Protein AF-G5HBJ5-F1 (afdb_monomer_lite)

Secondary structure (DSSP, 8-state):
---SS--GGGGGGGTGGG---TT--HHHHHHHHHHHHHHHHHHHHHHHHHHHHHHHHHHHHHHHHHHHTT--TT-GGG-HHHHHHHTT-EEEEETTEEEEEE-S-TTSTTEEEEEEEE-TTS-SSTT-EEEEE--SSS-EEEEETTEEEEEE-SEEEEEEEETTEEEEEEEEEEEEEEETTSS---SS--BEEEEEEEEE-SSTT--SHHHHHT--EEEEE----SEEETTEEEEEEEEEEE-EEEEETTTTEE--SEEEEEEETT-TTS-SEEEEEEE--SSS---EEEEEEE---------------

Radius of gyration: 20.63 Å; chains: 1; bounding box: 46×40×79 Å

Sequence (309 aa):
MKKIFLLLACVATLSACNTNTGGEDPLITRYKQIGALFYLGTLNQLAYNLDPFDMAFRLNTLITETQNEGGSLDDLNSSALKTRLFGATTITKEGPVYTLNLATVAPDDIRSGTIRINTADGTLKDGHTWTLSLPKDEPYMVSIEGYLASVGAADYSITAEAENKWKVYLNGLVCKTKSESGTSGNTEGSNWSGNMTIVQVDNPGDQTLNGISTSSYTVEISNTTKVTTAYFLDAITVRTLTPLTYYSPKCKQMITNGSMSIHLAESEDLLDFAYAKWTPGTEDCKPTIALDYHGVDIPVSSGGDSSND

Foldseek 3Di:
DQDQQFCLQVVLVPLVVPPPVPPDDPVVSVQSVVLSLLVNLVSVQVSLLCPVVLVLLLVLQLVVVCVVVVHDPQCSPPDPSCCVSQNPFDWHDDPQKIKTAHDCDPPVVFWGWIKIKRFVPDHLADFTKIWIAADPVGFIWGDHPQKIKGWGFPTWMWTNPHLFKIKIFTAQIWIWIAGNVRPDWQPVTKGWGFIKMKGWDPQGNPSHPVSVLQTWMWIWTDWTAFIGGRRGGFTKTKGWPFTFRQAHSVLRHGTQFGKMKMARNPPPPSQFIWIWTWHADPPNRDTDIDIDGGDDDDDDPPPDDDDDD

Structure (mmCIF, N/CA/C/O backbone):
data_AF-G5HBJ5-F1
#
_entry.id   AF-G5HBJ5-F1
#
loop_
_atom_site.group_PDB
_atom_site.id
_atom_site.type_symbol
_atom_site.label_atom_id
_atom_site.label_alt_id
_atom_site.label_comp_id
_atom_site.label_asym_id
_atom_site.label_entity_id
_atom_site.label_seq_id
_atom_site.pdbx_PDB_ins_code
_atom_site.Cartn_x
_atom_site.Cartn_y
_atom_site.Cartn_z
_atom_site.occupancy
_atom_site.B_iso_or_equiv
_atom_site.auth_seq_id
_atom_site.auth_comp_id
_atom_site.auth_asym_id
_atom_site.auth_atom_id
_atom_site.pdbx_PDB_model_num
ATOM 1 N N . MET A 1 1 ? -8.837 14.363 2.349 1.00 37.38 1 MET A N 1
ATOM 2 C CA . MET A 1 1 ? -7.435 13.902 2.419 1.00 37.38 1 MET A CA 1
ATOM 3 C C . MET A 1 1 ? -7.214 13.055 1.186 1.00 37.38 1 MET A C 1
ATOM 5 O O . MET A 1 1 ? -7.732 11.951 1.123 1.00 37.38 1 MET A O 1
ATOM 9 N N . LYS A 1 2 ? -6.632 13.636 0.132 1.00 33.78 2 LYS A N 1
ATOM 10 C CA . LYS A 1 2 ? -6.486 12.943 -1.150 1.00 33.78 2 LYS A CA 1
ATOM 11 C C . LYS A 1 2 ? -5.362 11.916 -0.996 1.00 33.78 2 LYS A C 1
ATOM 13 O O . LYS A 1 2 ? -4.208 12.309 -0.971 1.00 33.78 2 LYS A O 1
ATOM 18 N N . LYS A 1 3 ? -5.758 10.648 -0.829 1.00 44.47 3 LYS A N 1
ATOM 19 C CA . LYS A 1 3 ? -5.009 9.422 -1.144 1.00 44.47 3 LYS A CA 1
ATOM 20 C C . LYS A 1 3 ? -3.553 9.431 -0.654 1.00 44.47 3 LYS A C 1
ATOM 22 O O . LYS A 1 3 ? -2.675 9.858 -1.392 1.00 44.47 3 LYS A O 1
ATOM 27 N N . ILE A 1 4 ? -3.300 8.922 0.556 1.00 45.84 4 ILE A N 1
ATOM 28 C CA . ILE A 1 4 ? -1.935 8.836 1.117 1.00 45.84 4 ILE A CA 1
ATOM 29 C C . ILE A 1 4 ? -1.009 8.017 0.195 1.00 45.84 4 ILE A C 1
ATOM 31 O O . ILE A 1 4 ? 0.179 8.325 0.134 1.00 45.84 4 ILE A O 1
ATOM 35 N N . PHE A 1 5 ? -1.550 7.080 -0.610 1.00 46.94 5 PHE A N 1
ATOM 36 C CA . PHE A 1 5 ? -0.724 6.161 -1.404 1.00 46.94 5 PHE A CA 1
ATOM 37 C C . PHE A 1 5 ? -0.934 6.101 -2.942 1.00 46.94 5 PHE A C 1
ATOM 39 O O . PHE A 1 5 ? -0.237 5.346 -3.607 1.00 46.94 5 PHE A O 1
ATOM 46 N N . LEU A 1 6 ? -1.827 6.882 -3.567 1.00 37.53 6 LEU A N 1
ATOM 47 C CA . LEU A 1 6 ? -2.317 6.596 -4.940 1.00 37.53 6 LEU A CA 1
ATOM 48 C C . LEU A 1 6 ? -1.900 7.535 -6.106 1.00 37.53 6 LEU A C 1
ATOM 50 O O . LEU A 1 6 ? -2.581 7.580 -7.125 1.00 37.53 6 LEU A O 1
ATOM 54 N N . LEU A 1 7 ? -0.829 8.320 -5.986 1.00 39.41 7 LEU A N 1
ATOM 55 C CA . LEU A 1 7 ? -0.353 9.294 -6.995 1.00 39.41 7 LEU A CA 1
ATOM 56 C C . LEU A 1 7 ? 0.959 8.866 -7.680 1.00 39.41 7 LEU A C 1
ATOM 58 O O . LEU A 1 7 ? 1.563 9.673 -8.384 1.00 39.41 7 LEU A O 1
ATOM 62 N N . LEU A 1 8 ? 1.394 7.607 -7.522 1.00 40.22 8 LEU A N 1
ATOM 63 C CA . LEU A 1 8 ? 2.581 7.075 -8.214 1.00 40.22 8 LEU A CA 1
ATOM 64 C C . LEU A 1 8 ? 2.499 7.185 -9.744 1.00 40.22 8 LEU A C 1
ATOM 66 O O . LEU A 1 8 ? 3.529 7.292 -10.406 1.00 40.22 8 LEU A O 1
ATOM 70 N N . ALA A 1 9 ? 1.286 7.207 -10.292 1.00 36.75 9 ALA A N 1
ATOM 71 C CA . ALA A 1 9 ? 1.057 7.224 -11.728 1.00 36.75 9 ALA A CA 1
ATOM 72 C C . ALA A 1 9 ? 1.313 8.613 -12.371 1.00 36.75 9 ALA A C 1
ATOM 74 O O . ALA A 1 9 ? 1.814 8.689 -13.490 1.00 36.75 9 ALA A O 1
ATOM 75 N N . CYS A 1 10 ? 1.185 9.724 -11.625 1.00 35.28 10 CYS A N 1
ATOM 76 C CA . CYS A 1 10 ? 1.384 11.078 -12.177 1.00 35.28 10 CYS A CA 1
ATOM 77 C C . CYS A 1 10 ? 2.841 11.394 -12.555 1.00 35.28 10 CYS A C 1
ATOM 79 O O . CYS A 1 10 ? 3.122 12.342 -13.292 1.00 35.28 10 CYS A O 1
ATOM 81 N N . VAL A 1 11 ? 3.796 10.610 -12.058 1.00 39.19 11 VAL A N 1
ATOM 82 C CA . VAL A 1 11 ? 5.212 10.777 -12.394 1.00 39.19 11 VAL A CA 1
ATOM 83 C C . VAL A 1 11 ? 5.532 10.152 -13.763 1.00 39.19 11 VAL A C 1
ATOM 85 O O . VAL A 1 11 ? 6.506 10.540 -14.410 1.00 39.19 11 VAL A O 1
ATOM 88 N N . ALA A 1 12 ? 4.665 9.259 -14.258 1.00 36.75 12 ALA A N 1
ATOM 89 C CA . ALA A 1 12 ? 4.806 8.604 -15.554 1.00 36.75 12 ALA A CA 1
ATOM 90 C C . ALA A 1 12 ? 4.687 9.568 -16.742 1.00 36.75 12 ALA A C 1
ATOM 92 O O . ALA A 1 12 ? 5.341 9.391 -17.768 1.00 36.75 12 ALA A O 1
ATOM 93 N N . THR A 1 13 ? 3.896 10.632 -16.593 1.00 35.44 13 THR A N 1
ATOM 94 C CA . THR A 1 13 ? 3.669 11.611 -17.665 1.00 35.44 13 THR A CA 1
ATOM 95 C C . THR A 1 13 ? 4.837 12.573 -17.903 1.00 35.44 13 THR A C 1
ATOM 97 O O . THR A 1 13 ? 4.827 13.295 -18.896 1.00 35.44 13 THR A O 1
ATOM 100 N N . LEU A 1 14 ? 5.862 12.591 -17.041 1.00 33.31 14 LEU A N 1
ATOM 101 C CA . LEU A 1 14 ? 6.987 13.528 -17.176 1.00 33.31 14 LEU A CA 1
ATOM 102 C C . LEU A 1 14 ? 8.167 12.980 -17.997 1.00 33.31 14 LEU A C 1
ATOM 104 O O . LEU A 1 14 ? 8.939 13.779 -18.523 1.00 33.31 14 LEU A O 1
ATOM 108 N N . SER A 1 15 ? 8.309 11.659 -18.165 1.00 33.84 15 SER A N 1
ATOM 109 C CA . SER A 1 15 ? 9.408 11.077 -18.959 1.00 33.84 15 SER A CA 1
ATOM 110 C C . SER A 1 15 ? 9.036 10.800 -20.420 1.00 33.84 15 SER A C 1
ATOM 112 O O . SER A 1 15 ? 9.910 10.849 -21.284 1.00 33.84 15 SER A O 1
ATOM 114 N N . ALA A 1 16 ? 7.751 10.584 -20.728 1.00 31.97 16 ALA A N 1
ATOM 115 C CA . ALA A 1 16 ? 7.290 10.345 -22.099 1.00 31.97 16 ALA A CA 1
ATOM 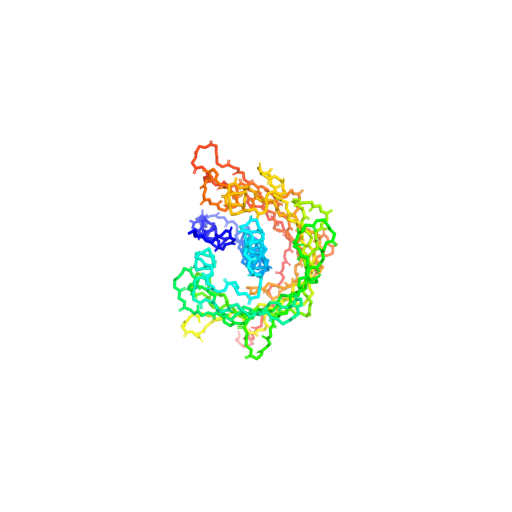116 C C . ALA A 1 16 ? 7.461 11.574 -23.019 1.00 31.97 16 ALA A C 1
ATOM 118 O O . ALA A 1 16 ? 7.684 11.422 -24.219 1.00 31.97 16 ALA A O 1
ATOM 119 N N . CYS A 1 17 ? 7.431 12.791 -22.463 1.00 31.77 17 CYS A N 1
ATOM 120 C CA . CYS A 1 17 ? 7.513 14.038 -23.234 1.00 31.77 17 CYS A CA 1
ATOM 121 C C . CYS A 1 17 ? 8.940 14.500 -23.581 1.00 31.77 17 CYS A C 1
ATOM 123 O O . CYS A 1 17 ? 9.080 15.507 -24.268 1.00 31.77 17 CYS A O 1
ATOM 125 N N . ASN A 1 18 ? 9.992 13.797 -23.140 1.00 34.22 18 ASN A N 1
ATOM 126 C CA . ASN A 1 18 ? 11.385 14.184 -23.422 1.00 34.22 18 ASN A CA 1
ATOM 127 C C . ASN A 1 18 ? 12.095 13.286 -24.448 1.00 34.22 18 ASN A C 1
ATOM 129 O O . ASN A 1 18 ? 13.314 13.346 -24.591 1.00 34.22 18 ASN A O 1
ATOM 133 N N . THR A 1 19 ? 11.345 12.500 -25.222 1.00 39.00 19 THR A N 1
ATOM 134 C CA . THR A 1 19 ? 11.873 11.757 -26.378 1.00 39.00 19 THR A CA 1
ATOM 135 C C . THR A 1 19 ? 11.972 12.650 -27.624 1.00 39.00 19 THR A C 1
ATOM 137 O O . THR A 1 19 ? 11.486 12.315 -28.697 1.00 39.00 19 THR A O 1
ATOM 140 N N . ASN A 1 20 ? 12.627 13.810 -27.507 1.00 36.12 20 ASN A N 1
ATOM 141 C CA . ASN A 1 20 ? 13.098 14.548 -28.683 1.00 36.12 20 ASN A CA 1
ATOM 142 C C . ASN A 1 20 ? 14.355 13.846 -29.225 1.00 36.12 20 ASN A C 1
ATOM 144 O O . ASN A 1 20 ? 15.479 14.271 -28.975 1.00 36.12 20 ASN A O 1
ATOM 148 N N . THR A 1 21 ? 14.170 12.745 -29.952 1.00 41.59 21 THR A N 1
ATOM 149 C CA . THR A 1 21 ? 15.241 11.938 -30.569 1.00 41.59 21 THR A CA 1
ATOM 150 C C . THR A 1 21 ? 15.591 12.425 -31.977 1.00 41.59 21 THR A C 1
ATOM 152 O O . THR A 1 21 ? 15.744 11.649 -32.920 1.00 41.59 21 THR A O 1
ATOM 155 N N . GLY A 1 22 ? 15.735 13.740 -32.149 1.00 33.81 22 GLY A N 1
ATOM 156 C CA . GLY A 1 22 ? 16.278 14.297 -33.385 1.00 33.81 22 GLY A CA 1
ATOM 157 C C . GLY A 1 22 ? 17.769 13.971 -33.512 1.00 33.81 22 GLY A C 1
ATOM 158 O O . GLY A 1 22 ? 18.593 14.751 -33.052 1.00 33.81 22 GLY A O 1
ATOM 159 N N . GLY A 1 23 ? 18.109 12.834 -34.132 1.00 46.59 23 GLY A N 1
ATOM 160 C CA . GLY A 1 23 ? 19.486 12.464 -34.495 1.00 46.59 23 GLY A CA 1
ATOM 161 C C . GLY A 1 23 ? 20.216 11.481 -33.567 1.00 46.59 23 GLY A C 1
ATOM 162 O O . GLY A 1 23 ? 21.428 11.340 -33.701 1.00 46.59 23 GLY A O 1
ATOM 163 N N . GLU A 1 24 ? 19.526 10.807 -32.641 1.00 56.69 24 GLU A N 1
ATOM 164 C CA . GLU A 1 24 ? 20.132 9.758 -31.800 1.00 56.69 24 GLU A CA 1
ATOM 165 C C . GLU A 1 24 ? 20.148 8.382 -32.493 1.00 56.69 24 GLU A C 1
ATOM 167 O O . GLU A 1 24 ? 19.288 8.078 -33.320 1.00 56.69 24 GLU A O 1
ATOM 172 N N . ASP A 1 25 ? 21.119 7.535 -32.127 1.00 58.19 25 ASP A N 1
ATOM 173 C CA . ASP A 1 25 ? 21.220 6.144 -32.585 1.00 58.19 25 ASP A CA 1
ATOM 174 C C . ASP A 1 25 ? 19.908 5.372 -32.284 1.00 58.19 25 ASP A C 1
ATOM 176 O O . ASP A 1 25 ? 19.412 5.416 -31.145 1.00 58.19 25 ASP A O 1
ATOM 180 N N . PRO A 1 26 ? 19.324 4.659 -33.267 1.00 61.44 26 PRO A N 1
ATOM 181 C CA . PRO A 1 26 ? 18.125 3.843 -33.075 1.00 61.44 26 PRO A CA 1
ATOM 182 C C . PRO A 1 26 ? 18.215 2.838 -31.916 1.00 61.44 26 PRO A C 1
ATOM 184 O O . PRO A 1 26 ? 17.215 2.612 -31.232 1.00 61.44 26 PRO A O 1
ATOM 187 N N . LEU A 1 27 ? 19.394 2.265 -31.650 1.00 59.41 27 LEU A N 1
ATOM 188 C CA . LEU A 1 27 ? 19.610 1.335 -30.537 1.00 59.41 27 LEU A CA 1
ATOM 189 C C . LEU A 1 27 ? 19.497 2.049 -29.189 1.00 59.41 27 LEU A C 1
ATOM 191 O O . LEU A 1 27 ? 18.790 1.585 -28.298 1.00 59.41 27 LEU A O 1
ATOM 195 N N . ILE A 1 28 ? 20.114 3.226 -29.057 1.00 60.31 28 ILE A N 1
ATOM 196 C CA . ILE A 1 28 ? 20.033 4.053 -27.841 1.00 60.31 28 ILE A CA 1
ATOM 197 C C . ILE A 1 28 ? 18.581 4.466 -27.573 1.00 60.31 28 ILE A C 1
ATOM 199 O O . ILE A 1 28 ? 18.107 4.395 -26.437 1.00 60.31 28 ILE A O 1
ATOM 203 N N . THR A 1 29 ? 17.850 4.843 -28.623 1.00 62.75 29 THR A N 1
ATOM 204 C CA . THR A 1 29 ? 16.418 5.165 -28.526 1.00 62.75 29 THR A CA 1
ATOM 205 C C . THR A 1 29 ? 15.610 3.967 -28.020 1.00 62.75 29 THR A C 1
ATOM 207 O O . THR A 1 29 ? 14.764 4.113 -27.135 1.00 62.75 29 THR A O 1
ATOM 210 N N . ARG A 1 30 ? 15.902 2.769 -28.533 1.00 62.00 30 ARG A N 1
ATOM 211 C CA . ARG A 1 30 ? 15.241 1.525 -28.135 1.00 62.00 30 ARG A CA 1
ATOM 212 C C . ARG A 1 30 ? 15.501 1.162 -26.668 1.00 62.00 30 ARG A C 1
ATOM 214 O O . ARG A 1 30 ? 14.550 0.843 -25.956 1.00 62.00 30 ARG A O 1
ATOM 221 N N . TYR A 1 31 ? 16.738 1.273 -26.182 1.00 63.28 31 TYR A N 1
ATOM 222 C CA . TYR A 1 31 ? 17.060 1.011 -24.770 1.00 63.28 31 TYR A CA 1
ATOM 223 C C . TYR A 1 31 ? 16.344 1.978 -23.823 1.00 63.28 31 TYR A C 1
ATOM 225 O O . TYR A 1 31 ? 15.777 1.553 -22.815 1.00 63.28 31 TYR A O 1
ATOM 233 N N . LYS A 1 32 ? 16.277 3.268 -24.183 1.00 64.38 32 LYS A N 1
ATOM 234 C CA . LYS A 1 32 ? 15.519 4.270 -23.417 1.00 64.38 32 LYS A CA 1
ATOM 235 C C . LYS A 1 32 ? 14.030 3.926 -23.328 1.00 64.38 32 LYS A C 1
ATOM 237 O O . LYS A 1 32 ? 13.431 4.105 -22.270 1.00 64.38 32 LYS A O 1
ATOM 242 N N . GLN A 1 33 ? 13.430 3.431 -24.412 1.00 65.12 33 GLN A N 1
ATOM 243 C CA . GLN A 1 33 ? 12.019 3.030 -24.431 1.00 65.12 33 GLN A CA 1
ATOM 244 C C . GLN A 1 33 ? 11.754 1.812 -23.538 1.00 65.12 33 GLN A C 1
ATOM 246 O O . GLN A 1 33 ? 10.833 1.848 -22.725 1.00 65.12 33 GLN A O 1
ATOM 251 N N . ILE A 1 34 ? 12.572 0.761 -23.644 1.00 67.00 34 ILE A N 1
ATOM 252 C CA . ILE A 1 34 ? 12.423 -0.465 -22.840 1.00 67.00 34 ILE A CA 1
ATOM 253 C C . ILE A 1 34 ? 12.597 -0.158 -21.353 1.00 67.00 34 ILE A C 1
ATOM 255 O O . ILE A 1 34 ? 11.756 -0.519 -20.530 1.00 67.00 34 ILE A O 1
ATOM 259 N N . GLY A 1 35 ? 13.648 0.579 -21.006 1.00 67.62 35 GLY A N 1
ATOM 260 C CA . GLY A 1 35 ? 13.902 0.943 -19.625 1.00 67.62 35 GLY A CA 1
ATOM 261 C C . GLY A 1 35 ? 12.824 1.857 -19.029 1.00 67.62 35 GLY A C 1
ATOM 262 O O . GLY A 1 35 ? 12.437 1.679 -17.871 1.00 67.62 35 GLY A O 1
ATOM 263 N N . ALA A 1 36 ? 12.266 2.781 -19.822 1.00 69.12 36 ALA A N 1
ATOM 264 C CA . ALA A 1 36 ? 11.109 3.567 -19.405 1.00 69.12 36 ALA A CA 1
ATOM 265 C C . ALA A 1 36 ? 9.885 2.672 -19.148 1.00 69.12 36 ALA A C 1
ATOM 267 O O . ALA A 1 36 ? 9.205 2.853 -18.141 1.00 69.12 36 ALA A O 1
ATOM 268 N N . LEU A 1 37 ? 9.622 1.674 -19.997 1.00 69.19 37 LEU A N 1
ATOM 269 C CA . LEU A 1 37 ? 8.522 0.726 -19.792 1.00 69.19 37 LEU A CA 1
ATOM 270 C C . LEU A 1 37 ? 8.697 -0.100 -18.510 1.00 69.19 37 LEU A C 1
ATOM 272 O O . LEU A 1 37 ? 7.739 -0.223 -17.747 1.00 69.19 37 LEU A O 1
ATOM 276 N N . PHE A 1 38 ? 9.904 -0.600 -18.221 1.00 73.44 38 PHE A N 1
ATOM 277 C CA . PHE A 1 38 ? 10.189 -1.320 -16.968 1.00 73.44 38 PHE A CA 1
ATOM 278 C C . PHE A 1 38 ? 9.915 -0.449 -15.752 1.00 73.44 38 PHE A C 1
ATOM 280 O O . PHE A 1 38 ? 9.249 -0.868 -14.801 1.00 73.44 38 PHE A O 1
ATOM 287 N N . TYR A 1 39 ? 10.410 0.784 -15.801 1.00 75.06 39 TYR A N 1
ATOM 288 C CA . TYR A 1 39 ? 10.235 1.757 -14.742 1.00 75.06 39 TYR A CA 1
ATOM 289 C C . TYR A 1 39 ? 8.754 2.073 -14.483 1.00 75.06 39 TYR A C 1
ATOM 291 O O . TYR A 1 39 ? 8.288 1.954 -13.348 1.00 75.06 39 TYR A O 1
ATOM 299 N N . LEU A 1 40 ? 7.998 2.413 -15.531 1.00 74.50 40 LEU A N 1
ATOM 300 C CA . LEU A 1 40 ? 6.580 2.761 -15.421 1.00 74.50 40 LEU A CA 1
ATOM 301 C C . LEU A 1 40 ? 5.717 1.570 -15.000 1.00 74.50 40 LEU A C 1
ATOM 303 O O . LEU A 1 40 ? 4.868 1.706 -14.117 1.00 74.50 40 LEU A O 1
ATOM 307 N N . GLY A 1 41 ? 5.960 0.395 -15.587 1.00 75.06 41 GLY A N 1
ATOM 308 C CA . GLY A 1 41 ? 5.268 -0.838 -15.221 1.00 75.06 41 GLY A CA 1
ATOM 309 C C . GLY A 1 41 ? 5.479 -1.187 -13.750 1.00 75.06 41 GLY A C 1
ATOM 310 O O . GLY A 1 41 ? 4.519 -1.506 -13.049 1.00 75.06 41 GLY A O 1
ATOM 311 N N . THR A 1 42 ? 6.713 -1.040 -13.257 1.00 79.81 42 THR A N 1
ATOM 312 C CA . THR A 1 42 ? 7.052 -1.280 -11.849 1.00 79.81 42 THR A CA 1
ATOM 313 C C . THR A 1 42 ? 6.377 -0.273 -10.924 1.00 79.81 42 THR A C 1
ATOM 315 O O . THR A 1 42 ? 5.777 -0.677 -9.932 1.00 79.81 42 THR A O 1
ATOM 318 N N . LEU A 1 43 ? 6.413 1.027 -11.235 1.00 79.69 43 LEU A N 1
ATOM 319 C CA . LEU A 1 43 ? 5.765 2.043 -10.399 1.00 79.69 43 LEU A CA 1
ATOM 320 C C . LEU A 1 43 ? 4.254 1.843 -10.285 1.00 79.69 43 LEU A C 1
ATOM 322 O O . LEU A 1 43 ? 3.712 1.903 -9.181 1.00 79.69 43 LEU A O 1
ATOM 326 N N . ASN A 1 44 ? 3.576 1.566 -11.399 1.00 77.06 44 ASN A N 1
ATOM 327 C CA . ASN A 1 44 ? 2.144 1.288 -11.362 1.00 77.06 44 ASN A CA 1
ATOM 328 C C . ASN A 1 44 ? 1.852 0.014 -10.566 1.00 77.06 44 ASN A C 1
ATOM 330 O O . ASN A 1 44 ? 0.923 -0.008 -9.761 1.00 77.06 44 ASN A O 1
ATOM 334 N N . GLN A 1 45 ? 2.674 -1.026 -10.731 1.00 81.50 45 GLN A N 1
ATOM 335 C CA . GLN A 1 45 ? 2.544 -2.245 -9.942 1.00 81.50 45 GLN A CA 1
ATOM 336 C C . GLN A 1 45 ? 2.682 -1.963 -8.442 1.00 81.50 45 GLN A C 1
ATOM 338 O O . GLN A 1 45 ? 1.856 -2.425 -7.664 1.00 81.50 45 GLN A O 1
ATOM 343 N N . LEU A 1 46 ? 3.655 -1.148 -8.028 1.00 82.62 46 LEU A N 1
ATOM 344 C CA . LEU A 1 46 ? 3.819 -0.759 -6.625 1.00 82.62 46 LEU A CA 1
ATOM 345 C C . LEU A 1 46 ? 2.604 -0.007 -6.070 1.00 82.62 46 LEU A C 1
ATOM 347 O O . LEU A 1 46 ? 2.252 -0.219 -4.910 1.00 82.62 46 LEU A O 1
ATOM 351 N N . ALA A 1 47 ? 1.928 0.804 -6.888 1.00 80.50 47 ALA A N 1
ATOM 352 C CA . ALA A 1 47 ? 0.687 1.467 -6.489 1.00 80.50 47 ALA A CA 1
ATOM 353 C C . ALA A 1 47 ? -0.407 0.450 -6.149 1.00 80.50 47 ALA A C 1
ATOM 355 O O . ALA A 1 47 ? -1.036 0.551 -5.098 1.00 80.50 47 ALA A O 1
ATOM 356 N N . TYR A 1 48 ? -0.588 -0.565 -6.998 1.00 84.56 48 TYR A N 1
ATOM 357 C CA . TYR A 1 48 ? -1.545 -1.643 -6.744 1.00 84.56 48 TYR A CA 1
ATOM 358 C C . TYR A 1 48 ? -1.132 -2.514 -5.551 1.00 84.56 48 TYR A C 1
ATOM 360 O O . TYR A 1 48 ? -1.984 -2.907 -4.760 1.00 84.56 48 TYR A O 1
ATOM 368 N N . ASN A 1 49 ? 0.167 -2.782 -5.390 1.00 85.31 49 ASN A N 1
ATOM 369 C CA . ASN A 1 49 ? 0.699 -3.592 -4.295 1.00 85.31 49 ASN A CA 1
ATOM 370 C C . ASN A 1 49 ? 0.466 -2.947 -2.920 1.00 85.31 49 ASN A C 1
ATOM 372 O O . ASN A 1 49 ? 0.257 -3.664 -1.948 1.00 85.31 49 ASN A O 1
ATOM 376 N N . LEU A 1 50 ? 0.540 -1.615 -2.825 1.00 86.62 50 LEU A N 1
ATOM 377 C CA . LEU A 1 50 ? 0.442 -0.872 -1.563 1.00 86.62 50 LEU A CA 1
ATOM 378 C C . LEU A 1 50 ? -0.975 -0.382 -1.246 1.00 86.62 50 LEU A C 1
ATOM 380 O O . LEU A 1 50 ? -1.230 0.068 -0.130 1.00 86.62 50 LEU A O 1
ATOM 384 N N . ASP A 1 51 ? -1.909 -0.478 -2.188 1.00 87.94 51 ASP A N 1
ATOM 385 C CA . ASP A 1 51 ? -3.278 -0.016 -1.974 1.00 87.94 51 ASP A CA 1
ATOM 386 C C . ASP A 1 51 ? -4.040 -0.820 -0.893 1.00 87.94 51 ASP A C 1
ATOM 388 O O . ASP A 1 51 ? -4.639 -0.199 -0.010 1.00 87.94 51 ASP A O 1
ATOM 392 N N . PRO A 1 52 ? -3.955 -2.168 -0.837 1.00 91.44 52 PRO A N 1
ATOM 393 C CA . PRO A 1 52 ? -4.513 -2.924 0.286 1.00 91.44 52 PRO A CA 1
ATOM 394 C C . PRO A 1 52 ? -3.846 -2.579 1.628 1.00 91.44 52 PRO A C 1
ATOM 396 O O . PRO A 1 52 ? -4.521 -2.555 2.660 1.00 91.44 52 PRO A O 1
ATOM 399 N N . PHE A 1 53 ? -2.545 -2.252 1.627 1.00 92.00 53 PHE A N 1
ATOM 400 C CA . PHE A 1 53 ? -1.862 -1.739 2.819 1.00 92.00 53 PHE A CA 1
ATOM 401 C C . PHE A 1 53 ? -2.442 -0.390 3.267 1.00 92.00 53 PHE A C 1
ATOM 403 O O . PHE A 1 53 ? -2.714 -0.250 4.455 1.00 92.00 53 PHE A O 1
ATOM 410 N N . ASP A 1 54 ? -2.705 0.567 2.363 1.00 88.75 54 ASP A N 1
ATOM 411 C CA . ASP A 1 54 ? -3.385 1.835 2.708 1.00 88.75 54 ASP A CA 1
ATOM 412 C C . ASP A 1 54 ? -4.722 1.565 3.405 1.00 88.75 54 ASP A C 1
ATOM 414 O O . ASP A 1 54 ? -5.015 2.171 4.434 1.00 88.75 54 ASP A O 1
ATOM 418 N N . MET A 1 55 ? -5.518 0.615 2.903 1.00 90.62 55 MET A N 1
ATOM 419 C CA . MET A 1 55 ? -6.800 0.274 3.528 1.00 90.62 55 MET A CA 1
ATOM 420 C C . MET A 1 55 ? -6.658 -0.320 4.921 1.00 90.62 55 MET A C 1
ATOM 422 O O . MET A 1 55 ? -7.353 0.117 5.843 1.00 90.62 55 MET A O 1
ATOM 426 N N . ALA A 1 56 ? -5.730 -1.257 5.101 1.00 93.38 56 ALA A N 1
ATOM 427 C CA . ALA A 1 56 ? -5.427 -1.792 6.419 1.00 93.38 56 ALA A CA 1
ATOM 428 C C . ALA A 1 56 ? -4.897 -0.713 7.367 1.00 93.38 56 ALA A C 1
ATOM 430 O O . ALA A 1 56 ? -5.317 -0.638 8.519 1.00 93.38 56 ALA A O 1
ATOM 431 N N . PHE A 1 57 ? -4.039 0.178 6.882 1.00 90.00 57 PHE A N 1
ATOM 432 C CA . PHE A 1 57 ? -3.455 1.226 7.704 1.00 90.00 57 PHE A CA 1
ATOM 433 C C . PHE A 1 57 ? -4.491 2.277 8.125 1.00 90.00 57 PHE A C 1
ATOM 435 O O . PHE A 1 57 ? -4.507 2.685 9.285 1.00 90.00 57 PHE A O 1
ATOM 442 N N . ARG A 1 58 ? -5.437 2.645 7.248 1.00 91.25 58 ARG A N 1
ATOM 443 C CA . ARG A 1 58 ? -6.589 3.486 7.623 1.00 91.25 58 ARG A CA 1
ATOM 444 C C . ARG A 1 58 ? -7.507 2.803 8.631 1.00 91.25 58 ARG A C 1
ATOM 446 O O . ARG A 1 58 ? -8.042 3.478 9.510 1.00 91.25 58 ARG A O 1
ATOM 453 N N . LEU A 1 59 ? -7.705 1.487 8.513 1.00 94.56 59 LEU A N 1
ATOM 454 C CA . LEU A 1 59 ? -8.510 0.736 9.479 1.00 94.56 59 LEU A CA 1
ATOM 455 C C . LEU A 1 59 ? -7.818 0.762 10.840 1.00 94.56 59 LEU A C 1
ATOM 457 O O . LEU A 1 59 ? -8.471 1.016 11.847 1.00 94.56 59 LEU A O 1
ATOM 461 N N . ASN A 1 60 ? -6.499 0.580 10.855 1.00 94.12 60 ASN A N 1
ATOM 462 C CA . ASN A 1 60 ? -5.697 0.703 12.060 1.00 94.12 60 ASN A CA 1
ATOM 463 C C . ASN A 1 60 ? -5.855 2.085 12.709 1.00 94.12 60 ASN A C 1
ATOM 465 O O . ASN A 1 60 ? -6.162 2.149 13.893 1.00 94.12 60 ASN A O 1
ATOM 469 N N . THR A 1 61 ? -5.773 3.176 11.937 1.00 92.62 61 THR A N 1
ATOM 470 C CA . THR A 1 61 ? -6.052 4.533 12.445 1.00 92.62 61 THR A CA 1
ATOM 471 C C . THR A 1 61 ? -7.439 4.640 13.069 1.00 92.62 61 THR A C 1
ATOM 473 O O . THR A 1 61 ? -7.588 5.189 14.155 1.00 92.62 61 THR A O 1
ATOM 476 N N . LEU A 1 62 ? -8.467 4.119 12.390 1.00 93.94 62 LEU A N 1
ATOM 477 C CA . LEU A 1 62 ? -9.839 4.170 12.886 1.00 93.94 62 LEU A CA 1
ATOM 478 C C . LEU A 1 62 ? -9.993 3.402 14.205 1.00 93.94 62 LEU A C 1
ATOM 480 O O . LEU A 1 62 ? -10.634 3.909 15.123 1.00 93.94 62 LEU A O 1
ATOM 484 N N . ILE A 1 63 ? -9.391 2.214 14.309 1.00 93.88 63 ILE A N 1
ATOM 485 C CA . ILE A 1 63 ? -9.375 1.408 15.536 1.00 93.88 63 ILE A CA 1
ATOM 486 C C . ILE A 1 63 ? -8.653 2.168 16.654 1.00 93.88 63 ILE A C 1
ATOM 488 O O . ILE A 1 63 ? -9.221 2.315 17.733 1.00 93.88 63 ILE A O 1
ATOM 492 N N . THR A 1 64 ? -7.451 2.693 16.394 1.00 92.38 64 THR A N 1
ATOM 493 C CA . THR A 1 64 ? -6.652 3.443 17.376 1.00 92.38 64 THR A CA 1
ATOM 494 C C . THR A 1 64 ? -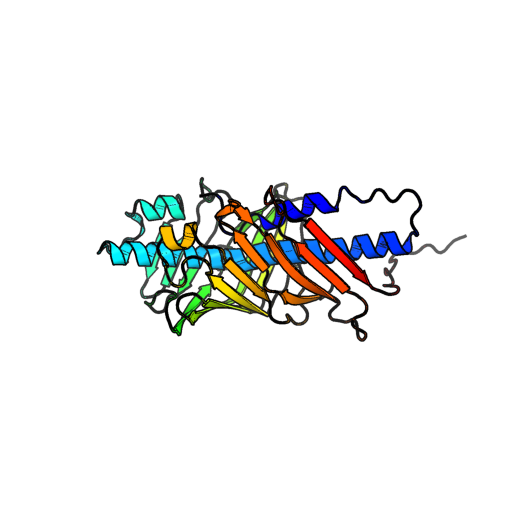7.401 4.659 17.915 1.00 92.38 64 THR A C 1
ATOM 496 O O . THR A 1 64 ? -7.487 4.837 19.126 1.00 92.38 64 THR A O 1
ATOM 499 N N . GLU A 1 65 ? -7.981 5.479 17.040 1.00 92.94 65 GLU A N 1
ATOM 500 C CA . GLU A 1 65 ? -8.728 6.672 17.456 1.00 92.94 65 GLU A CA 1
ATOM 501 C C . GLU A 1 65 ? -9.991 6.293 18.235 1.00 92.94 65 GLU A C 1
ATOM 503 O O . GLU A 1 65 ? -10.245 6.843 19.302 1.00 92.94 65 GLU A O 1
ATOM 508 N N . THR A 1 66 ? -10.731 5.279 17.774 1.00 92.69 66 THR A N 1
ATOM 509 C CA . THR A 1 66 ? -11.921 4.790 18.488 1.00 92.69 66 THR A CA 1
ATOM 510 C C . THR A 1 66 ? -11.562 4.296 19.892 1.00 92.69 66 THR A C 1
ATOM 512 O O . THR A 1 66 ? -12.266 4.607 20.848 1.00 92.69 66 THR A O 1
ATOM 515 N N . GLN A 1 67 ? -10.451 3.567 20.043 1.00 91.19 67 GLN A N 1
ATOM 516 C CA . GLN A 1 67 ? -9.960 3.123 21.351 1.00 91.19 67 GLN A CA 1
ATOM 517 C C . GLN A 1 67 ? -9.549 4.301 22.243 1.00 91.19 67 GLN A C 1
ATOM 519 O O . GLN A 1 67 ? -9.919 4.325 23.416 1.00 91.19 67 GLN A O 1
ATOM 524 N N . ASN A 1 68 ? -8.827 5.285 21.698 1.00 91.38 68 ASN A N 1
ATOM 525 C CA . ASN A 1 68 ? -8.402 6.480 22.433 1.00 91.38 68 ASN A CA 1
ATOM 526 C C . ASN A 1 68 ? -9.593 7.318 22.925 1.00 91.38 68 ASN A C 1
ATOM 528 O O . ASN A 1 68 ? -9.540 7.893 24.010 1.00 91.38 68 ASN A O 1
ATOM 532 N N . GLU A 1 69 ? -10.674 7.363 22.147 1.00 91.00 69 GLU A N 1
ATOM 533 C CA . GLU A 1 69 ? -11.927 8.041 22.495 1.00 91.00 69 GLU A CA 1
ATOM 534 C C . GLU A 1 69 ? -12.815 7.221 23.455 1.00 91.00 69 GLU A C 1
ATOM 536 O O . GLU A 1 69 ? -13.847 7.714 23.913 1.00 91.00 69 GLU A O 1
ATOM 541 N N . GLY A 1 70 ? -12.439 5.977 23.781 1.00 88.69 70 GLY A N 1
ATOM 542 C CA . GLY A 1 70 ? -13.249 5.062 24.594 1.00 88.69 70 GLY A CA 1
ATOM 543 C C . GLY A 1 70 ? -14.495 4.526 23.875 1.00 88.69 70 GLY A C 1
ATOM 544 O O . GLY A 1 70 ? -15.448 4.097 24.527 1.00 88.69 70 GLY A O 1
ATOM 545 N N . GLY A 1 71 ? -14.509 4.579 22.542 1.00 88.25 71 GLY A N 1
ATOM 546 C CA . GLY A 1 71 ? -15.589 4.088 21.692 1.00 88.25 71 GLY A CA 1
ATOM 547 C C . GLY A 1 71 ? -15.606 2.564 21.532 1.00 88.25 71 GLY A C 1
ATOM 548 O O . GLY A 1 71 ? -14.664 1.854 21.888 1.00 88.25 71 GLY A O 1
ATOM 549 N N . SER A 1 72 ? -16.700 2.049 20.966 1.00 90.38 72 SER A N 1
ATOM 550 C CA . SER A 1 72 ? -16.864 0.616 20.703 1.00 90.38 72 SER A CA 1
ATOM 551 C C . SER A 1 72 ? -16.264 0.214 19.356 1.00 90.38 72 SER A C 1
ATOM 553 O O . SER A 1 72 ? -16.603 0.787 18.322 1.00 90.38 72 SER A O 1
ATOM 555 N N . LEU A 1 73 ? -15.442 -0.839 19.352 1.00 90.38 73 LEU A N 1
ATOM 556 C CA . LEU A 1 73 ? -14.919 -1.446 18.122 1.00 90.38 73 LEU A CA 1
ATOM 557 C C . LEU A 1 73 ? -15.950 -2.291 17.365 1.00 90.38 73 LEU A C 1
ATOM 559 O O . LEU A 1 73 ? -15.698 -2.676 16.226 1.00 90.38 73 LEU A O 1
ATOM 563 N N . ASP A 1 74 ? -17.094 -2.586 17.982 1.00 88.50 74 ASP A N 1
ATOM 564 C CA . ASP A 1 74 ? -18.163 -3.358 17.343 1.00 88.50 74 ASP A CA 1
ATOM 565 C C . ASP A 1 74 ? -19.090 -2.470 16.494 1.00 88.50 74 ASP A C 1
ATOM 567 O O . ASP A 1 74 ? -19.842 -2.980 15.666 1.00 88.50 74 ASP A O 1
ATOM 571 N N . ASP A 1 75 ? -19.000 -1.142 16.643 1.00 87.50 75 ASP A N 1
ATOM 572 C CA . ASP A 1 75 ? -19.747 -0.171 15.837 1.00 87.50 75 ASP A CA 1
ATOM 573 C C . ASP A 1 75 ? -18.846 0.959 15.317 1.00 87.50 75 ASP A C 1
ATOM 575 O O . ASP A 1 75 ? -18.992 2.134 15.648 1.00 87.50 75 ASP A O 1
ATOM 579 N N . LEU A 1 76 ? -17.902 0.607 14.442 1.00 91.44 76 LEU A N 1
ATOM 580 C CA . LEU A 1 76 ? -17.052 1.600 13.777 1.00 91.44 76 LEU A CA 1
ATOM 581 C C . LEU A 1 76 ? -17.822 2.488 12.780 1.00 91.44 76 LEU A C 1
ATOM 583 O O . LEU A 1 76 ? -17.315 3.536 12.378 1.00 91.44 76 LEU A O 1
ATOM 587 N N . ASN A 1 77 ? -19.030 2.099 12.351 1.00 89.69 77 ASN A N 1
ATOM 588 C CA . ASN A 1 77 ? -19.774 2.835 11.322 1.00 89.69 77 ASN A CA 1
ATOM 589 C C . ASN A 1 77 ? -20.403 4.133 11.836 1.00 89.69 77 ASN A C 1
ATOM 591 O O . ASN A 1 77 ? -20.624 5.037 11.029 1.00 89.69 77 ASN A O 1
ATOM 595 N N . SER A 1 78 ? -20.676 4.244 13.139 1.00 84.19 78 SER A N 1
ATOM 596 C CA . SER A 1 78 ? -21.216 5.467 13.745 1.00 84.19 78 SER A CA 1
ATOM 597 C C . SER A 1 78 ? -20.170 6.575 13.922 1.00 84.19 78 SER A C 1
ATOM 599 O O . SER A 1 78 ? -20.525 7.736 14.140 1.00 84.19 78 SER A O 1
ATOM 601 N N . SER A 1 79 ? -18.882 6.257 13.760 1.00 84.44 79 SER A N 1
ATOM 602 C CA . SER A 1 79 ? -17.791 7.222 13.881 1.00 84.44 79 SER A CA 1
ATOM 603 C C . SER A 1 79 ? -17.777 8.248 12.735 1.00 84.44 79 SER A C 1
ATOM 605 O O . SER A 1 79 ? -17.721 7.912 11.546 1.00 84.44 79 SER A O 1
ATOM 607 N N . ALA A 1 80 ? -17.725 9.540 13.077 1.00 85.31 80 ALA A N 1
ATOM 608 C CA . ALA A 1 80 ? -17.507 10.609 12.095 1.00 85.31 80 ALA A CA 1
ATOM 609 C C . ALA A 1 80 ? -16.150 10.457 11.377 1.00 85.31 80 ALA A C 1
ATOM 611 O O . ALA A 1 80 ? -16.025 10.768 10.186 1.00 85.31 80 ALA A O 1
ATOM 612 N N . LEU A 1 81 ? -15.143 9.924 12.078 1.00 87.50 81 LEU A N 1
ATOM 613 C CA . LEU A 1 81 ? -13.832 9.631 11.512 1.00 87.50 81 LEU A CA 1
ATOM 614 C C . LEU A 1 81 ? -13.910 8.537 10.443 1.00 87.50 81 LEU A C 1
ATOM 616 O O . LEU A 1 81 ? -13.274 8.674 9.396 1.00 87.50 81 LEU A O 1
ATOM 620 N N . LYS A 1 82 ? -14.731 7.499 10.647 1.00 90.31 82 LYS A N 1
ATOM 621 C CA . LYS A 1 82 ? -14.949 6.450 9.641 1.00 90.31 82 LYS A CA 1
ATOM 622 C C . LYS A 1 82 ? -15.402 7.052 8.317 1.00 90.31 82 LYS A C 1
ATOM 624 O O . LYS A 1 82 ? -14.834 6.734 7.275 1.00 90.31 82 LYS A O 1
ATOM 629 N N . THR A 1 83 ? -16.375 7.966 8.343 1.00 85.00 83 THR A N 1
ATOM 630 C CA . THR A 1 83 ? -16.872 8.624 7.119 1.00 85.00 83 THR A CA 1
ATOM 631 C C . THR A 1 83 ? -15.764 9.421 6.425 1.00 85.00 83 THR A C 1
ATOM 633 O O . THR A 1 83 ? -15.664 9.428 5.200 1.00 85.00 83 THR A O 1
ATOM 636 N N . ARG A 1 84 ? -14.878 10.057 7.198 1.00 83.69 84 ARG A N 1
ATOM 637 C CA . ARG A 1 84 ? -13.732 10.807 6.669 1.00 83.69 84 ARG A CA 1
ATOM 638 C C . ARG A 1 84 ? -12.642 9.908 6.064 1.00 83.69 84 ARG A C 1
ATOM 640 O O . ARG A 1 84 ? -11.977 10.350 5.126 1.00 83.69 84 ARG A O 1
ATOM 647 N N . LEU A 1 85 ? -12.427 8.711 6.610 1.00 85.12 85 LEU A N 1
ATOM 648 C CA . LEU A 1 85 ? -11.384 7.770 6.175 1.00 85.12 85 LEU A CA 1
ATOM 649 C C . LEU A 1 85 ? -11.822 6.841 5.035 1.00 85.12 85 LEU A C 1
ATOM 651 O O . LEU A 1 85 ? -10.966 6.444 4.242 1.00 85.12 85 LEU A O 1
ATOM 655 N N . PHE A 1 86 ? -13.116 6.510 4.983 1.00 86.50 86 PHE A N 1
ATOM 656 C CA . PHE A 1 86 ? -13.660 5.437 4.147 1.00 86.50 86 PHE A CA 1
ATOM 657 C C . PHE A 1 86 ? -14.936 5.800 3.360 1.00 86.50 86 PHE A C 1
ATOM 659 O O . PHE A 1 86 ? -15.505 4.949 2.670 1.00 86.50 86 PHE A O 1
ATOM 666 N N . GLY A 1 87 ? -15.476 7.016 3.505 1.00 86.00 87 GLY A N 1
ATOM 667 C CA . GLY A 1 87 ? -16.723 7.407 2.838 1.00 86.00 87 GLY A CA 1
ATOM 668 C C . GLY A 1 87 ? -17.908 6.494 3.184 1.00 86.00 87 GLY A C 1
ATOM 669 O O . GLY A 1 87 ? -18.149 6.173 4.356 1.00 86.00 87 GLY A O 1
ATOM 670 N N . ALA A 1 88 ? -18.648 6.055 2.157 1.00 87.12 88 ALA A N 1
ATOM 671 C CA . ALA A 1 88 ? -19.786 5.139 2.318 1.00 87.12 88 ALA A CA 1
ATOM 672 C C . ALA A 1 88 ? -19.408 3.653 2.417 1.00 87.12 88 ALA A C 1
ATOM 674 O O . ALA A 1 88 ? -20.304 2.817 2.492 1.00 87.12 88 ALA A O 1
ATOM 675 N N . THR A 1 89 ? -18.120 3.304 2.464 1.00 90.31 89 THR A N 1
ATOM 676 C CA . THR A 1 89 ? -17.683 1.923 2.739 1.00 90.31 89 THR A CA 1
ATOM 677 C C . THR A 1 89 ? -18.342 1.409 4.008 1.00 90.31 89 THR A C 1
ATOM 679 O O . THR A 1 89 ? -18.305 2.093 5.023 1.00 90.31 89 THR A O 1
ATOM 682 N N . THR A 1 90 ? -18.926 0.220 4.005 1.00 92.69 90 THR A N 1
ATOM 683 C CA . THR A 1 90 ? -19.489 -0.363 5.231 1.00 92.69 90 THR A CA 1
ATOM 684 C C . THR A 1 90 ? -18.455 -1.264 5.888 1.00 92.69 90 THR A C 1
ATOM 686 O O . THR A 1 90 ? -17.881 -2.117 5.215 1.00 92.69 90 THR A O 1
ATOM 689 N N . ILE A 1 91 ? -18.221 -1.084 7.190 1.00 95.25 91 ILE A N 1
ATOM 690 C CA . ILE A 1 91 ? -17.278 -1.902 7.960 1.00 95.25 91 ILE A CA 1
ATOM 691 C C . ILE A 1 91 ? -18.077 -2.845 8.852 1.00 95.25 91 ILE A C 1
ATOM 693 O O . ILE A 1 91 ? -18.870 -2.398 9.671 1.00 95.25 91 ILE A O 1
ATOM 697 N N . THR A 1 92 ? -17.882 -4.148 8.709 1.00 95.19 92 THR A N 1
ATOM 698 C CA . THR A 1 92 ? -18.483 -5.153 9.602 1.00 95.19 92 THR A CA 1
ATOM 699 C C . THR A 1 92 ? -17.380 -5.912 10.318 1.00 95.19 92 THR A C 1
ATOM 701 O O . THR A 1 92 ? -16.290 -6.058 9.767 1.00 95.19 92 THR A O 1
ATOM 704 N N . LYS A 1 93 ? -17.644 -6.362 11.544 1.00 94.31 93 LYS A N 1
ATOM 705 C CA . LYS A 1 93 ? -16.679 -7.088 12.369 1.00 94.31 93 LYS A CA 1
ATOM 706 C C . LYS A 1 93 ? -17.268 -8.430 12.794 1.00 94.31 93 LYS A C 1
ATOM 708 O O . LYS A 1 93 ? -18.381 -8.476 13.310 1.00 94.31 93 LYS A O 1
ATOM 713 N N . GLU A 1 94 ? -16.505 -9.499 12.602 1.00 94.31 94 GLU A N 1
ATOM 714 C CA . GLU A 1 94 ? -16.816 -10.849 13.069 1.00 94.31 94 GLU A CA 1
ATOM 715 C C . GLU A 1 94 ? -15.572 -11.431 13.754 1.00 94.31 94 GLU A C 1
ATOM 717 O O . GLU A 1 94 ? -14.589 -11.797 13.104 1.00 94.31 94 GLU A O 1
ATOM 722 N N . GLY A 1 95 ? -15.578 -11.453 15.092 1.00 92.62 95 GLY A N 1
ATOM 723 C CA . GLY A 1 95 ? -14.380 -11.765 15.876 1.00 92.62 95 GLY A CA 1
ATOM 724 C C . GLY A 1 95 ? -13.221 -10.809 15.530 1.00 92.62 95 GLY A C 1
ATOM 725 O O . GLY A 1 95 ? -13.444 -9.595 15.527 1.00 92.62 95 GLY A O 1
ATOM 726 N N . PRO A 1 96 ? -12.021 -11.321 15.191 1.00 93.56 96 PRO A N 1
ATOM 727 C CA . PRO A 1 96 ? -10.869 -10.497 14.821 1.00 93.56 96 PRO A CA 1
ATOM 728 C C . PRO A 1 96 ? -10.887 -10.026 13.356 1.00 93.56 96 PRO A C 1
ATOM 730 O O . PRO A 1 96 ? -9.918 -9.424 12.893 1.00 93.56 96 PRO A O 1
ATOM 733 N N . VAL A 1 97 ? -11.934 -10.343 12.586 1.00 97.00 97 VAL A N 1
ATOM 734 C CA . VAL A 1 97 ? -11.994 -10.059 11.147 1.00 97.00 97 VAL A CA 1
ATOM 735 C C . VAL A 1 97 ? -12.881 -8.853 10.875 1.00 97.00 97 VAL A C 1
ATOM 737 O O . VAL A 1 97 ? -14.072 -8.865 11.176 1.00 97.00 97 VAL A O 1
ATOM 740 N N . TYR A 1 98 ? -12.313 -7.837 10.230 1.00 97.31 98 TYR A N 1
ATOM 741 C CA . TYR A 1 98 ? -13.044 -6.702 9.677 1.00 97.31 98 TYR A CA 1
ATOM 742 C C . TYR A 1 98 ? -13.261 -6.906 8.180 1.00 97.31 98 TYR A C 1
ATOM 744 O O . TYR A 1 98 ? -12.310 -7.109 7.428 1.00 97.31 98 TYR A O 1
ATOM 752 N N . THR A 1 99 ? -14.508 -6.813 7.730 1.00 97.31 99 THR A N 1
ATOM 753 C CA . THR A 1 99 ? -14.864 -6.815 6.307 1.00 97.31 99 THR A CA 1
ATOM 754 C C . THR A 1 99 ? -15.247 -5.403 5.888 1.00 97.31 99 THR A C 1
ATOM 756 O O . THR A 1 99 ? -16.201 -4.830 6.421 1.00 97.31 99 THR A O 1
ATOM 759 N N . LEU A 1 100 ? -14.493 -4.847 4.939 1.00 95.62 100 LEU A N 1
ATOM 760 C CA . LEU A 1 100 ? -14.729 -3.540 4.337 1.00 95.62 100 LEU A CA 1
ATOM 761 C C . LEU A 1 100 ? -15.416 -3.760 2.989 1.00 95.62 100 LEU A C 1
ATOM 763 O O . LEU A 1 100 ? -14.792 -4.239 2.043 1.00 95.62 100 LEU A O 1
ATOM 767 N N . ASN A 1 101 ? -16.690 -3.383 2.915 1.00 94.25 101 ASN A N 1
ATOM 768 C CA . ASN A 1 101 ? -17.483 -3.402 1.690 1.00 94.25 101 ASN A CA 1
ATOM 769 C C . ASN A 1 101 ? -17.434 -2.008 1.062 1.00 94.25 101 ASN A C 1
ATOM 771 O O . ASN A 1 101 ? -18.099 -1.080 1.535 1.00 94.25 101 ASN A O 1
ATOM 775 N N . LEU A 1 102 ? -16.591 -1.850 0.048 1.00 90.88 102 LEU A N 1
ATOM 776 C CA . LEU A 1 102 ? -16.243 -0.573 -0.565 1.00 90.88 102 LEU A CA 1
ATOM 777 C C . LEU A 1 102 ? -17.302 -0.205 -1.603 1.00 90.88 102 LEU A C 1
ATOM 779 O O . LEU A 1 102 ? -17.512 -0.913 -2.591 1.00 90.88 102 LEU A O 1
ATOM 783 N N . ALA A 1 103 ? -17.956 0.930 -1.375 1.00 80.19 103 ALA A N 1
ATOM 784 C CA . ALA A 1 103 ? -18.923 1.506 -2.296 1.00 80.19 103 ALA A CA 1
ATOM 785 C C . ALA A 1 103 ? -18.297 2.683 -3.048 1.00 80.19 103 ALA A C 1
ATOM 787 O O . ALA A 1 103 ? -17.588 3.498 -2.456 1.00 80.19 103 ALA A O 1
ATOM 788 N N . THR A 1 104 ? -18.618 2.812 -4.335 1.00 69.31 104 THR A N 1
ATOM 789 C CA . THR A 1 104 ? -18.107 3.884 -5.192 1.00 69.31 104 THR A CA 1
ATOM 790 C C . THR A 1 104 ? -18.783 5.215 -4.853 1.00 69.31 104 THR A C 1
ATOM 792 O O . THR A 1 104 ? -19.812 5.577 -5.423 1.00 69.31 104 THR A O 1
ATOM 795 N N . VAL A 1 105 ? -18.216 5.957 -3.903 1.00 62.06 105 VAL A N 1
ATOM 796 C CA . VAL A 1 105 ? -18.608 7.337 -3.586 1.00 62.06 105 VAL A CA 1
ATOM 797 C C . VAL A 1 105 ? -17.389 8.156 -3.181 1.00 62.06 105 VAL A C 1
ATOM 799 O O . VAL A 1 105 ? -16.432 7.636 -2.611 1.00 62.06 105 VAL A O 1
ATOM 802 N N . ALA A 1 106 ? -17.438 9.469 -3.399 1.00 61.28 106 ALA A N 1
ATOM 803 C CA . ALA A 1 106 ? -16.430 10.366 -2.843 1.00 61.28 106 ALA A CA 1
ATOM 804 C C . ALA A 1 106 ? -16.379 10.228 -1.300 1.00 61.28 106 ALA A C 1
ATOM 806 O O . ALA A 1 106 ? -17.440 10.189 -0.670 1.00 61.28 106 ALA A O 1
ATOM 807 N N . PRO A 1 107 ? -15.189 10.177 -0.661 1.00 58.53 107 PRO A N 1
ATOM 808 C CA . PRO A 1 107 ? -13.845 10.432 -1.199 1.00 58.53 107 PRO A CA 1
ATOM 809 C C . PRO A 1 107 ? -13.078 9.203 -1.737 1.00 58.53 107 PRO A C 1
ATOM 811 O O . PRO A 1 107 ? -11.939 9.378 -2.170 1.00 58.53 107 PRO A O 1
ATOM 814 N N . ASP A 1 108 ? -13.658 8.000 -1.706 1.00 67.56 108 ASP A N 1
ATOM 815 C CA . ASP A 1 108 ? -13.034 6.742 -2.155 1.00 67.56 108 ASP A CA 1
ATOM 816 C C . ASP A 1 108 ? -13.609 6.266 -3.502 1.00 67.56 108 ASP A C 1
ATOM 818 O O . ASP A 1 108 ? -13.739 5.075 -3.763 1.00 67.56 108 ASP A O 1
ATOM 822 N N . ASP A 1 109 ? -13.900 7.213 -4.397 1.00 71.50 109 ASP A N 1
ATOM 823 C CA . ASP A 1 109 ? -14.429 6.988 -5.753 1.00 71.50 109 ASP A CA 1
ATOM 824 C C . ASP A 1 109 ? -13.568 6.064 -6.630 1.00 71.50 109 ASP A C 1
ATOM 826 O O . ASP A 1 109 ? -14.023 5.550 -7.648 1.00 71.50 109 ASP A O 1
ATOM 830 N N . ILE A 1 110 ? -12.332 5.832 -6.209 1.00 79.12 110 ILE A N 1
ATOM 831 C CA . ILE A 1 110 ? -11.372 4.949 -6.855 1.00 79.12 110 ILE A CA 1
ATOM 832 C C . ILE A 1 110 ? -11.402 3.502 -6.388 1.00 79.12 110 ILE A C 1
ATOM 834 O O . ILE A 1 110 ? -10.717 2.696 -7.003 1.00 79.12 110 ILE A O 1
ATOM 838 N N . ARG A 1 111 ? -12.114 3.146 -5.316 1.00 87.06 111 ARG A N 1
ATOM 839 C CA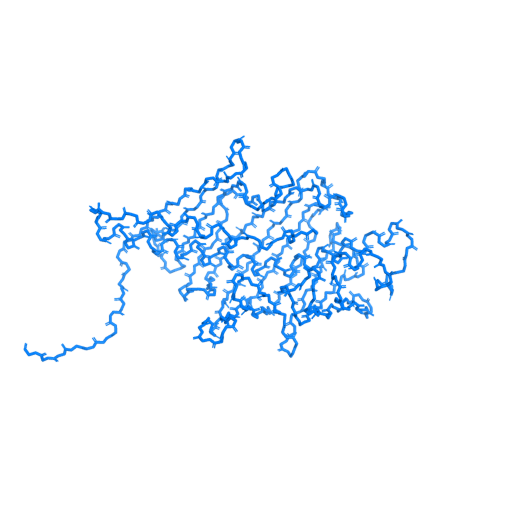 . ARG A 1 111 ? -12.127 1.770 -4.801 1.00 87.06 111 ARG A CA 1
ATOM 840 C C . ARG A 1 111 ? -13.528 1.194 -4.802 1.00 87.06 111 ARG A C 1
ATOM 842 O O . ARG A 1 111 ? -14.505 1.896 -4.562 1.00 87.06 111 ARG A O 1
ATOM 849 N N . SER A 1 112 ? -13.624 -0.102 -5.067 1.00 90.44 112 SER A N 1
ATOM 850 C CA . SER A 1 112 ? -14.875 -0.854 -4.936 1.00 90.44 112 SER A CA 1
ATOM 851 C C . SER A 1 112 ? -14.603 -2.331 -4.656 1.00 90.44 112 SER A C 1
ATOM 853 O O . SER A 1 112 ? -13.462 -2.783 -4.762 1.00 90.44 112 SER A O 1
ATOM 855 N N . GLY A 1 113 ? -15.650 -3.068 -4.284 1.00 92.88 113 GLY A N 1
ATOM 856 C CA . GLY A 1 113 ? -15.557 -4.486 -3.936 1.00 92.88 113 GLY A CA 1
ATOM 857 C C . GLY A 1 113 ? -15.249 -4.697 -2.460 1.00 92.88 113 GLY A C 1
ATOM 858 O O . GLY A 1 113 ? -15.603 -3.860 -1.630 1.00 92.88 113 GLY A O 1
ATOM 859 N N . THR A 1 114 ? -14.594 -5.808 -2.130 1.00 95.31 114 THR A N 1
ATOM 860 C CA . THR A 1 114 ? -14.451 -6.237 -0.735 1.00 95.31 114 THR A CA 1
ATOM 861 C C . THR A 1 114 ? -12.996 -6.510 -0.370 1.00 95.31 114 THR A C 1
ATOM 863 O O . THR A 1 114 ? -12.242 -7.113 -1.131 1.00 95.31 114 THR A O 1
ATOM 866 N N . ILE A 1 115 ? -12.599 -6.097 0.835 1.00 96.56 115 ILE A N 1
ATOM 867 C CA . ILE A 1 115 ? -11.355 -6.530 1.483 1.00 96.56 115 ILE A CA 1
ATOM 868 C C . ILE A 1 115 ? -11.668 -7.008 2.900 1.00 96.56 115 ILE A C 1
ATOM 870 O O . ILE A 1 115 ? -12.404 -6.353 3.642 1.00 96.56 115 ILE A O 1
ATOM 874 N N . ARG A 1 116 ? -11.119 -8.165 3.278 1.00 97.81 116 ARG A N 1
ATOM 875 C CA . ARG A 1 116 ? -11.235 -8.715 4.635 1.00 97.81 116 ARG A CA 1
ATOM 876 C C . ARG A 1 116 ? -9.881 -8.638 5.323 1.00 97.81 116 ARG A C 1
ATOM 878 O O . ARG A 1 116 ? -8.877 -9.041 4.743 1.00 97.81 116 ARG A O 1
ATOM 885 N N . ILE A 1 117 ? -9.858 -8.127 6.545 1.00 98.06 117 ILE A N 1
ATOM 886 C CA . ILE A 1 117 ? -8.646 -7.864 7.317 1.00 98.06 117 ILE A CA 1
ATOM 887 C C . ILE A 1 117 ? -8.789 -8.578 8.656 1.00 98.06 117 ILE A C 1
ATOM 889 O O . ILE A 1 117 ? -9.609 -8.188 9.483 1.00 98.06 117 ILE A O 1
ATOM 893 N N . ASN A 1 118 ? -8.003 -9.627 8.869 1.00 97.19 118 ASN A N 1
ATOM 894 C CA . ASN A 1 118 ? -7.897 -10.274 10.169 1.00 97.19 118 ASN A CA 1
ATOM 895 C C . ASN A 1 118 ? -6.813 -9.567 10.981 1.00 97.19 118 ASN A C 1
ATOM 897 O O . ASN A 1 118 ? -5.640 -9.603 10.609 1.00 97.19 118 ASN A O 1
ATOM 901 N N . THR A 1 119 ? -7.212 -8.927 12.075 1.00 94.56 119 THR A N 1
ATOM 902 C CA . THR A 1 119 ? -6.324 -8.123 12.918 1.00 94.56 119 THR A CA 1
ATOM 903 C C . THR A 1 119 ? -5.746 -8.907 14.095 1.00 94.56 119 THR A C 1
ATOM 905 O O . THR A 1 119 ? -4.963 -8.355 14.867 1.00 94.56 119 THR A O 1
ATOM 908 N N . ALA A 1 120 ? -6.149 -10.173 14.270 1.00 89.50 120 ALA A N 1
ATOM 909 C CA . ALA A 1 120 ? -5.873 -10.972 15.467 1.00 89.50 120 ALA A CA 1
ATOM 910 C C . ALA A 1 120 ? -6.203 -10.218 16.778 1.00 89.50 120 ALA A C 1
ATOM 912 O O . ALA A 1 120 ? -5.476 -10.339 17.762 1.00 89.50 120 ALA A O 1
ATOM 913 N N . ASP A 1 121 ? -7.259 -9.390 16.754 1.00 81.88 121 ASP A N 1
ATOM 914 C CA . ASP A 1 121 ? -7.696 -8.489 17.836 1.00 81.88 121 ASP A CA 1
ATOM 915 C C . ASP A 1 121 ? -6.645 -7.463 18.322 1.00 81.88 121 ASP A C 1
ATOM 917 O O . ASP A 1 121 ? -6.843 -6.800 19.339 1.00 81.88 121 ASP A O 1
ATOM 921 N N . GLY A 1 122 ? -5.551 -7.277 17.577 1.00 84.75 122 GLY A N 1
ATOM 922 C CA . GLY A 1 122 ? -4.510 -6.286 17.855 1.00 84.75 122 GLY A CA 1
ATOM 923 C C . GLY A 1 122 ? -4.488 -5.142 16.844 1.00 84.75 122 GLY A C 1
ATOM 924 O O . GLY A 1 122 ? -5.009 -5.260 15.736 1.00 84.75 122 GLY A O 1
ATOM 925 N N . THR A 1 123 ? -3.853 -4.028 17.204 1.00 88.19 123 THR A N 1
ATOM 926 C CA . THR A 1 123 ? -3.468 -2.975 16.249 1.00 88.19 123 THR A CA 1
ATOM 927 C C . THR A 1 123 ? -2.188 -3.374 15.514 1.00 88.19 123 THR A C 1
ATOM 929 O O . THR A 1 123 ? -1.515 -4.327 15.899 1.00 88.19 123 THR A O 1
ATOM 932 N N . LEU A 1 124 ? -1.796 -2.641 14.472 1.00 88.50 124 LEU A N 1
ATOM 933 C CA . LEU A 1 124 ? -0.488 -2.781 13.816 1.00 88.50 124 LEU A CA 1
ATOM 934 C C . LEU A 1 124 ? 0.651 -2.205 14.678 1.00 88.50 124 LEU A C 1
ATOM 936 O O . LEU A 1 124 ? 1.542 -1.517 14.178 1.00 88.50 124 LEU A O 1
ATOM 940 N N . LYS A 1 125 ? 0.616 -2.461 15.984 1.00 81.75 125 LYS A N 1
ATOM 941 C CA . LYS A 1 125 ? 1.644 -2.098 16.954 1.00 81.75 125 LYS A CA 1
ATOM 942 C C . LYS A 1 125 ? 2.365 -3.368 17.425 1.00 81.75 125 LYS A C 1
ATOM 944 O O . LYS A 1 125 ? 1.756 -4.426 17.488 1.00 81.75 125 LYS A O 1
ATOM 949 N N . ASP A 1 126 ? 3.668 -3.265 17.677 1.00 70.19 126 ASP A N 1
ATOM 950 C CA . ASP A 1 126 ? 4.545 -4.257 18.323 1.00 70.19 126 ASP A CA 1
ATOM 951 C C . ASP A 1 126 ? 4.164 -5.745 18.175 1.00 70.19 126 ASP A C 1
ATOM 953 O O . ASP A 1 126 ? 3.556 -6.352 19.053 1.00 70.19 126 ASP A O 1
ATOM 957 N N . GLY A 1 127 ? 4.601 -6.367 17.074 1.00 79.38 127 GLY A N 1
ATOM 958 C CA . GLY A 1 127 ? 4.597 -7.826 16.908 1.00 79.38 127 GLY A CA 1
ATOM 959 C C . GLY A 1 127 ? 3.303 -8.437 16.365 1.00 79.38 127 GLY A C 1
ATOM 960 O O . GLY A 1 127 ? 3.291 -9.624 16.026 1.00 79.38 127 GLY A O 1
ATOM 961 N N . HIS A 1 128 ? 2.227 -7.661 16.217 1.00 88.44 128 HIS A N 1
ATOM 962 C CA . HIS A 1 128 ? 1.008 -8.146 15.573 1.00 88.44 128 HIS A CA 1
ATOM 963 C C . HIS A 1 128 ? 1.198 -8.347 14.064 1.00 88.44 128 HIS A C 1
ATOM 965 O O . HIS A 1 128 ? 1.849 -7.558 13.376 1.00 88.44 128 HIS A O 1
ATOM 971 N N . THR A 1 129 ? 0.601 -9.421 13.544 1.00 94.06 129 THR A N 1
ATOM 972 C CA . THR A 1 129 ? 0.514 -9.690 12.106 1.00 94.06 129 THR A CA 1
ATOM 973 C C . THR A 1 129 ? -0.941 -9.682 11.687 1.00 94.06 129 THR A C 1
ATOM 975 O O . THR A 1 129 ? -1.737 -10.468 12.193 1.00 94.06 129 THR A O 1
ATOM 978 N N . TRP A 1 130 ? -1.272 -8.801 10.752 1.00 97.00 130 TRP A N 1
ATOM 979 C CA . TRP A 1 130 ? -2.572 -8.765 10.104 1.00 97.00 130 TRP A CA 1
ATOM 980 C C . TRP A 1 130 ? -2.512 -9.542 8.797 1.00 97.00 130 TRP A C 1
ATOM 982 O O . TRP A 1 130 ? -1.530 -9.439 8.058 1.00 97.00 130 TRP A O 1
ATOM 992 N N . THR A 1 131 ? -3.560 -10.298 8.486 1.00 97.56 131 THR A N 1
ATOM 993 C CA . THR A 1 131 ? -3.698 -10.975 7.190 1.00 97.56 131 THR A CA 1
ATOM 994 C C . THR A 1 131 ? -4.855 -10.382 6.406 1.00 97.56 131 THR A C 1
ATOM 996 O O . THR A 1 131 ? -5.913 -10.067 6.952 1.00 97.56 131 THR A O 1
ATOM 999 N N . LEU A 1 132 ? -4.625 -10.179 5.114 1.00 97.81 132 LEU A N 1
ATOM 1000 C CA . LEU A 1 132 ? -5.566 -9.564 4.194 1.00 97.81 132 LEU A CA 1
ATOM 1001 C C . LEU A 1 132 ? -6.055 -10.633 3.217 1.00 97.81 132 LEU A C 1
ATOM 1003 O O . LEU A 1 132 ? -5.263 -11.357 2.618 1.00 97.81 132 LEU A O 1
ATOM 1007 N N . SER A 1 133 ? -7.369 -10.711 3.040 1.00 96.75 133 SER A N 1
ATOM 1008 C CA . SER A 1 133 ? -8.012 -11.554 2.039 1.00 96.75 133 SER A CA 1
ATOM 1009 C C . SER A 1 133 ? -8.732 -10.673 1.023 1.00 96.75 133 SER A C 1
ATOM 1011 O O . SER A 1 133 ? -9.511 -9.790 1.391 1.00 96.75 133 SER A O 1
ATOM 1013 N N . LEU A 1 134 ? -8.440 -10.927 -0.255 1.00 94.44 134 LEU A N 1
ATOM 1014 C CA . LEU A 1 134 ? -9.006 -10.257 -1.426 1.00 94.44 134 LEU A CA 1
ATOM 1015 C C . LEU A 1 134 ? -9.914 -11.270 -2.152 1.00 94.44 134 LEU A C 1
ATOM 1017 O O . LEU A 1 134 ? -9.403 -12.113 -2.898 1.00 94.44 134 LEU A O 1
ATOM 1021 N N . PRO A 1 135 ? -11.232 -11.280 -1.875 1.00 91.12 135 PRO A N 1
ATOM 1022 C CA . PRO A 1 135 ? -12.144 -12.304 -2.381 1.00 91.12 135 PRO A CA 1
ATOM 1023 C C . PRO A 1 135 ? -12.295 -12.234 -3.906 1.00 91.12 135 PRO A C 1
ATOM 1025 O O . PRO A 1 135 ? -12.285 -11.158 -4.495 1.00 91.12 135 PRO A O 1
ATOM 1028 N N . LYS A 1 136 ? -12.434 -13.390 -4.566 1.00 87.31 136 LYS A N 1
ATOM 1029 C CA . LYS A 1 136 ? -12.566 -13.461 -6.037 1.00 87.31 136 LYS A CA 1
ATOM 1030 C C . LYS A 1 136 ? -13.987 -13.172 -6.528 1.00 87.31 136 LYS A C 1
ATOM 1032 O O . LYS A 1 136 ? -14.164 -12.740 -7.661 1.00 87.31 136 LYS A O 1
ATOM 1037 N N . ASP A 1 137 ? -14.972 -13.480 -5.697 1.00 89.69 137 ASP A N 1
ATOM 1038 C CA . ASP A 1 137 ? -16.407 -13.281 -5.898 1.00 89.69 137 ASP A CA 1
ATOM 1039 C C . ASP A 1 137 ? -16.811 -11.806 -5.796 1.00 89.69 137 ASP A C 1
ATOM 1041 O O . ASP A 1 137 ? -17.639 -11.337 -6.574 1.00 89.69 137 ASP A O 1
ATOM 1045 N N . GLU A 1 138 ? -16.159 -11.064 -4.903 1.00 90.00 138 GLU A N 1
ATOM 1046 C CA . GLU A 1 138 ? -16.328 -9.621 -4.719 1.00 90.00 138 GLU A CA 1
ATOM 1047 C C . GLU A 1 138 ? -14.971 -8.917 -4.882 1.00 90.00 138 GLU A C 1
ATOM 1049 O O . GLU A 1 138 ? -14.371 -8.476 -3.896 1.00 90.00 138 GLU A O 1
ATOM 1054 N N . PRO A 1 139 ? -14.439 -8.858 -6.119 1.00 90.12 139 PRO A N 1
ATOM 1055 C CA . PRO A 1 139 ? -13.055 -8.479 -6.359 1.00 90.12 139 PRO A CA 1
ATOM 1056 C C . PRO A 1 139 ? -12.766 -7.071 -5.854 1.00 90.12 139 PRO A C 1
ATOM 1058 O O . PRO A 1 139 ? -13.510 -6.136 -6.143 1.00 90.12 139 PRO A O 1
ATOM 1061 N N . TYR A 1 140 ? -11.646 -6.916 -5.152 1.00 92.75 140 TYR A N 1
ATOM 1062 C CA . TYR A 1 140 ? -11.123 -5.610 -4.778 1.00 92.75 140 TYR A CA 1
ATOM 1063 C C . TYR A 1 140 ? -10.635 -4.876 -6.030 1.00 92.75 140 TYR A C 1
ATOM 1065 O O . TYR A 1 140 ? -9.732 -5.344 -6.733 1.00 92.75 140 TYR A O 1
ATOM 1073 N N . MET A 1 141 ? -11.250 -3.733 -6.322 1.00 89.31 141 MET A N 1
ATOM 1074 C CA . MET A 1 141 ? -10.982 -2.955 -7.526 1.00 89.31 141 MET A CA 1
ATOM 1075 C C . MET A 1 141 ? -10.395 -1.589 -7.185 1.00 89.31 141 MET A C 1
ATOM 1077 O O . MET A 1 141 ? -10.878 -0.923 -6.269 1.00 89.31 141 MET A O 1
ATOM 1081 N N . VAL A 1 142 ? -9.430 -1.137 -7.987 1.00 86.88 142 VAL A N 1
ATOM 1082 C CA . VAL A 1 142 ? -8.798 0.184 -7.874 1.00 86.88 142 VAL A CA 1
ATOM 1083 C C . VAL A 1 142 ? -8.818 0.887 -9.234 1.00 86.88 142 VAL A C 1
ATOM 1085 O O . VAL A 1 142 ? -8.335 0.328 -10.215 1.00 86.88 142 VAL A O 1
ATOM 1088 N N . SER A 1 143 ? -9.360 2.104 -9.313 1.00 79.69 143 SER A N 1
ATOM 1089 C CA . SER A 1 143 ? -9.243 2.984 -10.483 1.00 79.69 143 SER A CA 1
ATOM 1090 C C . SER A 1 143 ? -8.059 3.937 -10.317 1.00 79.69 143 SER A C 1
ATOM 1092 O O . SER A 1 143 ? -7.979 4.707 -9.352 1.00 79.69 143 SER A O 1
ATOM 1094 N N . ILE A 1 144 ? -7.125 3.875 -11.266 1.00 71.75 144 ILE A N 1
ATOM 1095 C CA . ILE A 1 144 ? -5.944 4.736 -11.351 1.00 71.75 144 ILE A CA 1
ATOM 1096 C C . ILE A 1 144 ? -5.821 5.220 -12.796 1.00 71.75 144 ILE A C 1
ATOM 1098 O O . ILE A 1 144 ? -5.661 4.419 -13.711 1.00 71.75 144 ILE A O 1
ATOM 1102 N N . GLU A 1 145 ? -5.898 6.537 -13.002 1.00 67.88 145 GLU A N 1
ATOM 1103 C CA . GLU A 1 145 ? -5.638 7.190 -14.299 1.00 67.88 145 GLU A CA 1
ATOM 1104 C C . GLU A 1 145 ? -6.405 6.589 -15.498 1.00 67.88 145 GLU A C 1
ATOM 1106 O O . GLU A 1 145 ? -5.847 6.380 -16.573 1.00 67.88 145 GLU A O 1
ATOM 1111 N N . GLY A 1 146 ? -7.701 6.306 -15.327 1.00 68.31 146 GLY A N 1
ATOM 1112 C CA . GLY A 1 146 ? -8.555 5.768 -16.397 1.00 68.31 146 GLY A CA 1
ATOM 1113 C C . GLY A 1 146 ? -8.415 4.257 -16.626 1.00 68.31 146 GLY A C 1
ATOM 1114 O O . GLY A 1 146 ? -9.031 3.707 -17.546 1.00 68.31 146 GLY A O 1
ATOM 1115 N N . TYR A 1 147 ? -7.625 3.576 -15.790 1.00 75.31 147 TYR A N 1
ATOM 1116 C CA . TYR A 1 147 ? -7.556 2.122 -15.717 1.00 75.31 147 TYR A CA 1
ATOM 1117 C C . TYR A 1 147 ? -8.254 1.622 -14.466 1.00 75.31 147 TYR A C 1
ATOM 1119 O O . TYR A 1 147 ? -8.003 2.100 -13.365 1.00 75.31 147 TYR A O 1
ATOM 1127 N N . LEU A 1 148 ? -9.071 0.591 -14.642 1.00 80.38 148 LEU A N 1
ATOM 1128 C CA . LEU A 1 148 ? -9.672 -0.166 -13.563 1.00 80.38 148 LEU A CA 1
ATOM 1129 C C . LEU A 1 148 ? -8.890 -1.471 -13.383 1.00 80.38 148 LEU A C 1
ATOM 1131 O O . LEU A 1 148 ? -8.856 -2.320 -14.277 1.00 80.38 148 LEU A O 1
ATOM 1135 N N . ALA A 1 149 ? -8.265 -1.623 -12.223 1.00 84.75 149 ALA A N 1
ATOM 1136 C CA . ALA A 1 149 ? -7.487 -2.786 -11.831 1.00 84.75 149 ALA A CA 1
ATOM 1137 C C . ALA A 1 149 ? -8.280 -3.676 -10.872 1.00 84.75 149 ALA A C 1
ATOM 1139 O O . ALA A 1 149 ? -8.798 -3.188 -9.874 1.00 84.75 149 ALA A O 1
ATOM 1140 N N . SER A 1 150 ? -8.348 -4.976 -11.152 1.00 88.44 150 SER A N 1
ATOM 1141 C CA . SER A 1 150 ? -8.759 -6.000 -10.187 1.00 88.44 150 SER A CA 1
ATOM 1142 C C . SER A 1 150 ? -7.518 -6.560 -9.507 1.00 88.44 150 SER A C 1
ATOM 1144 O O . SER A 1 150 ? -6.614 -7.026 -10.203 1.00 88.44 150 SER A O 1
ATOM 1146 N N . VAL A 1 151 ? -7.471 -6.506 -8.176 1.00 90.56 151 VAL A N 1
ATOM 1147 C CA . VAL A 1 151 ? -6.321 -6.950 -7.380 1.00 90.56 151 VAL A CA 1
ATOM 1148 C C . VAL A 1 151 ? -6.709 -8.175 -6.557 1.00 90.56 151 VAL A C 1
ATOM 1150 O O . VAL A 1 151 ? -7.699 -8.164 -5.829 1.00 90.56 151 VAL A O 1
ATOM 1153 N N . GLY A 1 152 ? -5.905 -9.230 -6.650 1.00 90.88 152 GLY A N 1
ATOM 1154 C CA . GLY A 1 152 ? -6.013 -10.427 -5.819 1.00 90.88 152 GLY A CA 1
ATOM 1155 C C . GLY A 1 152 ? -4.640 -10.905 -5.360 1.00 90.88 152 GLY A C 1
ATOM 1156 O O . GLY A 1 152 ? -3.638 -10.576 -5.984 1.00 90.88 152 GLY A O 1
ATOM 1157 N N . ALA A 1 153 ? -4.584 -11.685 -4.283 1.00 91.88 153 ALA A N 1
ATOM 1158 C CA . ALA A 1 153 ? -3.360 -12.315 -3.782 1.00 91.88 153 ALA A CA 1
ATOM 1159 C C . ALA A 1 153 ? -3.655 -13.741 -3.313 1.00 91.88 153 ALA A C 1
ATOM 1161 O O . ALA A 1 153 ? -4.778 -14.022 -2.887 1.00 91.88 153 ALA A O 1
ATOM 1162 N N . ALA A 1 154 ? -2.654 -14.623 -3.369 1.00 92.25 154 ALA A N 1
ATOM 1163 C CA . ALA A 1 154 ? -2.716 -15.897 -2.656 1.00 92.25 154 ALA A CA 1
ATOM 1164 C C . ALA A 1 154 ? -2.541 -15.659 -1.151 1.00 92.25 154 ALA A C 1
ATOM 1166 O O . ALA A 1 154 ? -3.373 -16.104 -0.366 1.00 92.25 154 ALA A O 1
ATOM 1167 N N . ASP A 1 155 ? -1.527 -14.870 -0.784 1.00 94.06 155 ASP A N 1
ATOM 1168 C CA . ASP A 1 155 ? -1.297 -14.418 0.585 1.00 94.06 155 ASP A CA 1
ATOM 1169 C C . ASP A 1 155 ? -0.924 -12.935 0.602 1.00 94.06 155 ASP A C 1
ATOM 1171 O O . ASP A 1 155 ? -0.135 -12.459 -0.221 1.00 94.06 155 ASP A O 1
ATOM 1175 N N . TYR A 1 156 ? -1.471 -12.211 1.574 1.00 96.38 156 TYR A N 1
ATOM 1176 C CA . TYR A 1 156 ? -1.101 -10.835 1.875 1.00 96.38 156 TYR A CA 1
ATOM 1177 C C . TYR A 1 156 ? -1.074 -10.678 3.394 1.00 96.38 156 TYR A C 1
ATOM 1179 O O . TYR A 1 156 ? -2.088 -10.893 4.062 1.00 96.38 156 TYR A O 1
ATOM 1187 N N . SER A 1 157 ? 0.065 -10.282 3.959 1.00 96.38 157 SER A N 1
ATOM 1188 C CA . SER A 1 157 ? 0.160 -9.990 5.391 1.00 96.38 157 SER A CA 1
ATOM 1189 C C . SER A 1 157 ? 0.974 -8.740 5.691 1.00 96.38 157 SER A C 1
ATOM 1191 O O . SER A 1 157 ? 1.822 -8.316 4.908 1.00 96.38 157 SER A O 1
ATOM 1193 N N . ILE A 1 158 ? 0.674 -8.129 6.834 1.00 96.50 158 ILE A N 1
ATOM 1194 C CA . ILE A 1 158 ? 1.345 -6.945 7.363 1.00 96.50 158 ILE A CA 1
ATOM 1195 C C . ILE A 1 158 ? 1.782 -7.279 8.784 1.00 96.50 158 ILE A C 1
ATOM 1197 O O . ILE A 1 158 ? 0.942 -7.458 9.662 1.00 96.50 158 ILE A O 1
ATOM 1201 N N . THR A 1 159 ? 3.084 -7.357 9.019 1.00 95.25 159 THR A N 1
ATOM 1202 C CA . THR A 1 159 ? 3.666 -7.628 10.336 1.00 95.25 159 THR A CA 1
ATOM 1203 C C . THR A 1 159 ? 4.292 -6.359 10.893 1.00 95.25 159 THR A C 1
ATOM 1205 O O . THR A 1 159 ? 5.150 -5.759 10.247 1.00 95.25 159 THR A O 1
ATOM 1208 N N . ALA A 1 160 ? 3.895 -5.955 12.098 1.00 93.88 160 ALA A N 1
ATOM 1209 C CA . ALA A 1 160 ? 4.574 -4.900 12.840 1.00 93.88 160 ALA A CA 1
ATOM 1210 C C . ALA A 1 160 ? 5.928 -5.422 13.349 1.00 93.88 160 ALA A C 1
ATOM 1212 O O . ALA A 1 160 ? 5.982 -6.278 14.231 1.00 93.88 160 ALA A O 1
ATOM 1213 N N . GLU A 1 161 ? 7.024 -4.917 12.782 1.00 93.06 161 GLU A N 1
ATOM 1214 C CA . GLU A 1 161 ? 8.388 -5.236 13.228 1.00 93.06 161 GLU A CA 1
ATOM 1215 C C . GLU A 1 161 ? 8.860 -4.298 14.350 1.00 93.06 161 GLU A C 1
ATOM 1217 O O . GLU A 1 161 ? 9.744 -4.657 15.123 1.00 93.06 161 GLU A O 1
ATOM 1222 N N . ALA A 1 162 ? 8.277 -3.099 14.423 1.00 91.94 162 ALA A N 1
ATOM 1223 C CA . ALA A 1 162 ? 8.406 -2.126 15.506 1.00 91.94 162 ALA A CA 1
ATOM 1224 C C . ALA A 1 162 ? 7.193 -1.175 15.477 1.00 91.94 162 ALA A C 1
ATOM 1226 O O . ALA A 1 162 ? 6.429 -1.188 14.510 1.00 91.94 162 ALA A O 1
ATOM 1227 N N . GLU A 1 163 ? 7.046 -0.302 16.478 1.00 90.00 163 GLU A N 1
ATOM 1228 C CA . GLU A 1 163 ? 5.938 0.669 16.571 1.00 90.00 163 GLU A CA 1
ATOM 1229 C C . GLU A 1 163 ? 5.714 1.497 15.287 1.00 90.00 163 GLU A C 1
ATOM 1231 O O . GLU A 1 163 ? 4.575 1.834 14.956 1.00 90.00 163 GLU A O 1
ATOM 1236 N N . ASN A 1 164 ? 6.788 1.807 14.553 1.00 92.25 164 ASN A N 1
ATOM 1237 C CA . ASN A 1 164 ? 6.793 2.649 13.354 1.00 92.25 164 ASN A CA 1
ATOM 1238 C C . ASN A 1 164 ? 7.237 1.912 12.074 1.00 92.25 164 ASN A C 1
ATOM 1240 O O . ASN A 1 164 ? 7.571 2.569 11.082 1.00 92.25 164 ASN A O 1
ATOM 1244 N N . LYS A 1 165 ? 7.327 0.576 12.110 1.00 93.94 165 LYS A N 1
ATOM 1245 C CA . LYS A 1 165 ? 7.909 -0.240 11.037 1.00 93.94 165 LYS A CA 1
ATOM 1246 C C . LYS A 1 165 ? 7.056 -1.469 10.749 1.00 93.94 165 LYS A C 1
ATOM 1248 O O . LYS A 1 165 ? 6.843 -2.303 11.628 1.00 93.94 165 LYS A O 1
ATOM 1253 N N . TRP A 1 166 ? 6.666 -1.630 9.489 1.00 94.38 166 TRP A N 1
ATOM 1254 C CA . TRP A 1 166 ? 5.815 -2.728 9.038 1.00 94.38 166 TRP A CA 1
ATOM 1255 C C . TRP A 1 166 ? 6.437 -3.466 7.864 1.00 94.38 166 TRP A C 1
ATOM 1257 O O . TRP A 1 166 ? 6.861 -2.856 6.884 1.00 94.38 166 TRP A O 1
ATOM 1267 N N . LYS A 1 167 ? 6.447 -4.792 7.942 1.00 94.75 167 LYS A N 1
ATOM 1268 C CA . LYS A 1 167 ? 6.805 -5.667 6.834 1.00 94.75 167 LYS A CA 1
ATOM 1269 C C . LYS A 1 167 ? 5.539 -6.162 6.154 1.00 94.75 167 LYS A C 1
ATOM 1271 O O . LYS A 1 167 ? 4.711 -6.819 6.776 1.00 94.75 167 LYS A O 1
ATOM 1276 N N . VAL A 1 168 ? 5.407 -5.853 4.874 1.00 94.31 168 VAL A N 1
ATOM 1277 C CA . VAL A 1 168 ? 4.344 -6.333 3.998 1.00 94.31 168 VAL A CA 1
ATOM 1278 C C . VAL A 1 168 ? 4.873 -7.525 3.215 1.00 94.31 168 VAL A C 1
ATOM 1280 O O . VAL A 1 168 ? 5.849 -7.390 2.476 1.00 94.31 168 VAL A O 1
ATOM 1283 N N . TYR A 1 169 ? 4.234 -8.678 3.366 1.00 94.00 169 TYR A N 1
ATOM 1284 C CA . TYR A 1 169 ? 4.499 -9.866 2.562 1.00 94.00 169 TYR A CA 1
ATOM 1285 C C . TYR A 1 169 ? 3.390 -10.052 1.533 1.00 94.00 169 TYR A C 1
ATOM 1287 O O . TYR A 1 169 ? 2.206 -9.992 1.867 1.00 94.00 169 TYR A O 1
ATOM 1295 N N . LEU A 1 170 ? 3.796 -10.292 0.288 1.00 91.38 170 LEU A N 1
ATOM 1296 C CA . LEU A 1 170 ? 2.919 -10.556 -0.844 1.00 91.38 170 LEU A CA 1
ATOM 1297 C C . LEU A 1 170 ? 3.301 -11.895 -1.466 1.00 91.38 170 LEU A C 1
ATOM 1299 O O . LEU A 1 170 ? 4.473 -12.112 -1.786 1.00 91.38 170 LEU A O 1
ATOM 1303 N N . ASN A 1 171 ? 2.312 -12.750 -1.702 1.00 90.88 171 ASN A N 1
ATOM 1304 C CA . ASN A 1 171 ? 2.473 -13.976 -2.469 1.00 90.88 171 ASN A CA 1
ATOM 1305 C C . ASN A 1 171 ? 1.426 -14.056 -3.577 1.00 90.88 171 ASN A C 1
ATOM 1307 O O . ASN A 1 171 ? 0.221 -14.033 -3.306 1.00 90.88 171 ASN A O 1
ATOM 1311 N N . GLY A 1 172 ? 1.888 -14.176 -4.821 1.00 87.06 172 GLY A N 1
ATOM 1312 C CA . GLY A 1 172 ? 1.027 -14.349 -5.984 1.00 87.06 172 GLY A CA 1
ATOM 1313 C C . GLY A 1 172 ? 0.035 -13.204 -6.144 1.00 87.06 172 GLY A C 1
ATOM 1314 O O . GLY A 1 172 ? -1.145 -13.453 -6.392 1.00 87.06 172 GLY A O 1
ATOM 1315 N N . LEU A 1 173 ? 0.478 -11.959 -5.936 1.00 87.50 173 LEU A N 1
ATOM 1316 C CA . LEU A 1 173 ? -0.372 -10.799 -6.161 1.00 87.50 173 LEU A CA 1
ATOM 1317 C C . LEU A 1 173 ? -0.582 -10.608 -7.669 1.00 87.50 173 LEU A C 1
ATOM 1319 O O . LEU A 1 173 ? 0.361 -10.349 -8.423 1.00 87.50 173 LEU A O 1
ATOM 1323 N N . VAL A 1 174 ? -1.838 -10.715 -8.087 1.00 87.12 174 VAL A N 1
ATOM 1324 C CA . VAL A 1 174 ? -2.289 -10.583 -9.468 1.00 87.12 174 VAL A CA 1
ATOM 1325 C C . VAL A 1 174 ? -3.113 -9.314 -9.616 1.00 87.12 174 VAL A C 1
ATOM 1327 O O . VAL A 1 174 ? -4.169 -9.167 -9.002 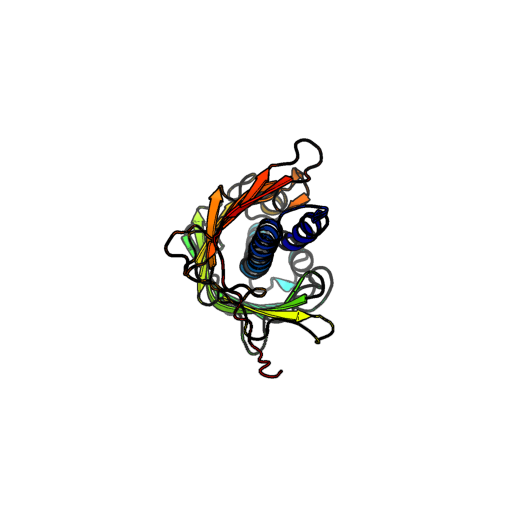1.00 87.12 174 VAL A O 1
ATOM 1330 N N . CYS A 1 175 ? -2.639 -8.413 -10.470 1.00 85.62 175 CYS A N 1
ATOM 1331 C CA . CYS A 1 175 ? -3.345 -7.224 -10.915 1.00 85.62 175 CYS A CA 1
ATOM 1332 C C . CYS A 1 175 ? -3.750 -7.404 -12.378 1.00 85.62 175 CYS A C 1
ATOM 1334 O O . CYS A 1 175 ? -2.890 -7.585 -13.241 1.00 85.62 175 CYS A O 1
ATOM 1336 N N . LYS A 1 176 ? -5.055 -7.353 -12.655 1.00 85.69 176 LYS A N 1
ATOM 1337 C CA . LYS A 1 176 ? -5.610 -7.371 -14.015 1.00 85.69 176 LYS A CA 1
ATOM 1338 C C . LYS A 1 176 ? -6.206 -6.017 -14.328 1.00 85.69 176 LYS A C 1
ATOM 1340 O O . LYS A 1 176 ? -7.127 -5.584 -13.638 1.00 85.69 176 LYS A O 1
ATOM 1345 N N . THR A 1 177 ? -5.700 -5.360 -15.360 1.00 79.75 177 THR A N 1
ATOM 1346 C CA . THR A 1 177 ? -6.138 -4.016 -15.738 1.00 79.75 177 THR A CA 1
ATOM 1347 C C . THR A 1 177 ? -7.068 -4.076 -16.939 1.00 79.75 177 THR A C 1
ATOM 1349 O O . THR A 1 177 ? -6.898 -4.892 -17.841 1.00 79.75 177 THR A O 1
ATOM 1352 N N . LYS A 1 178 ? -8.053 -3.181 -16.963 1.00 75.88 178 LYS A N 1
ATOM 1353 C CA . LYS A 1 178 ? -8.826 -2.829 -18.155 1.00 75.88 178 LYS A CA 1
ATOM 1354 C C . LYS A 1 178 ? -8.999 -1.317 -18.203 1.00 75.88 178 LYS A C 1
ATOM 1356 O O . LYS A 1 178 ? -9.137 -0.684 -17.159 1.00 75.88 178 LYS A O 1
ATOM 1361 N N . SER A 1 179 ? -9.001 -0.731 -19.391 1.00 71.81 179 SER A N 1
ATOM 1362 C CA . SER A 1 179 ? -9.445 0.643 -19.580 1.00 71.81 179 SER A CA 1
ATOM 1363 C C . SER A 1 179 ? -10.889 0.766 -19.116 1.00 71.81 179 SER A C 1
ATOM 1365 O O . SER A 1 179 ? -11.679 -0.177 -19.225 1.00 71.81 179 SER A O 1
ATOM 1367 N N . GLU A 1 180 ? -11.254 1.939 -18.613 1.00 67.31 180 GLU A N 1
ATOM 1368 C CA . GLU A 1 180 ? -12.638 2.233 -18.229 1.00 67.31 180 GLU A CA 1
ATOM 1369 C C . GLU A 1 180 ? -13.611 2.111 -19.420 1.00 67.31 180 GLU A C 1
ATOM 1371 O O . GLU A 1 180 ? -14.772 1.758 -19.228 1.00 67.31 180 GLU A O 1
ATOM 1376 N N . SER A 1 181 ? -13.125 2.286 -20.658 1.00 67.31 181 SER A N 1
ATOM 1377 C CA . SER A 1 181 ? -13.876 2.020 -21.897 1.00 67.31 181 SER A CA 1
ATOM 1378 C C . SER A 1 181 ? -13.968 0.534 -22.280 1.00 67.31 181 SER A C 1
ATOM 1380 O O . SER A 1 181 ? -14.669 0.193 -23.230 1.00 67.31 181 SER A O 1
ATOM 1382 N N . GLY A 1 182 ? -13.271 -0.358 -21.568 1.00 59.94 182 GLY A N 1
ATOM 1383 C CA . GLY A 1 182 ? -13.353 -1.815 -21.719 1.00 59.94 182 GLY A CA 1
ATOM 1384 C C . GLY A 1 182 ? -12.607 -2.413 -22.916 1.00 59.94 182 GLY A C 1
ATOM 1385 O O . GLY A 1 182 ? -12.742 -3.605 -23.173 1.00 59.94 182 GLY A O 1
ATOM 1386 N N . THR A 1 183 ? -11.830 -1.617 -23.650 1.00 52.81 183 THR A N 1
ATOM 1387 C CA . THR A 1 183 ? -11.258 -1.988 -24.959 1.00 52.81 183 THR A CA 1
ATOM 1388 C C . THR A 1 183 ? -9.778 -2.377 -24.930 1.00 52.81 183 THR A C 1
ATOM 1390 O O . THR A 1 183 ? -9.248 -2.815 -25.945 1.00 52.81 183 THR A O 1
ATOM 1393 N N . SER A 1 184 ? -9.086 -2.214 -23.801 1.00 57.59 184 SER A N 1
ATOM 1394 C CA . SER A 1 184 ? -7.638 -2.448 -23.687 1.00 57.59 184 SER A CA 1
ATOM 1395 C C . SER A 1 184 ? -7.239 -2.755 -22.245 1.00 57.59 184 SER A C 1
ATOM 1397 O O . SER A 1 184 ? -7.819 -2.191 -21.327 1.00 57.59 184 SER A O 1
ATOM 1399 N N . GLY A 1 185 ? -6.268 -3.636 -22.011 1.00 60.41 185 GLY A N 1
ATOM 1400 C CA . GLY A 1 185 ? -5.795 -3.955 -20.660 1.00 60.41 185 GLY A CA 1
ATOM 1401 C C . GLY A 1 185 ? -5.127 -5.321 -20.569 1.00 60.41 185 GLY A C 1
ATOM 1402 O O . GLY A 1 185 ? -5.274 -6.140 -21.475 1.00 60.41 185 GLY A O 1
ATOM 1403 N N . ASN A 1 186 ? -4.383 -5.567 -19.492 1.00 69.56 186 ASN A N 1
ATOM 1404 C CA . ASN A 1 186 ? -3.732 -6.854 -19.280 1.00 69.56 186 ASN A CA 1
ATOM 1405 C C . ASN A 1 186 ? -4.686 -7.835 -18.584 1.00 69.56 186 ASN A C 1
ATOM 1407 O O . ASN A 1 186 ? -4.926 -7.756 -17.376 1.00 69.56 186 ASN A O 1
ATOM 1411 N N . THR A 1 187 ? -5.211 -8.780 -19.365 1.00 70.12 187 THR A N 1
ATOM 1412 C CA . THR A 1 187 ? -6.105 -9.846 -18.891 1.00 70.12 187 THR A CA 1
ATOM 1413 C C . THR A 1 187 ? -5.367 -11.047 -18.296 1.00 70.12 187 THR A C 1
ATOM 1415 O O . THR A 1 187 ? -5.960 -11.796 -17.507 1.00 70.12 187 THR A O 1
ATOM 1418 N N . GLU A 1 188 ? -4.097 -11.235 -18.667 1.00 71.19 188 GLU A N 1
ATOM 1419 C CA . GLU A 1 188 ? -3.227 -12.292 -18.135 1.00 71.19 188 GLU A CA 1
ATOM 1420 C C . GLU A 1 188 ? -2.893 -12.005 -16.665 1.00 71.19 188 GLU A C 1
ATOM 1422 O O . GLU A 1 188 ? -3.044 -12.877 -15.808 1.00 71.19 188 GLU A O 1
ATOM 1427 N N . GLY A 1 189 ? -2.636 -10.732 -16.362 1.00 77.25 189 GLY A N 1
ATOM 1428 C CA . GLY A 1 189 ? -2.401 -10.198 -15.027 1.00 77.25 189 GLY A CA 1
ATOM 1429 C C . GLY A 1 189 ? -0.926 -10.176 -14.631 1.00 77.25 189 GLY A C 1
ATOM 1430 O O . GLY A 1 189 ? -0.092 -10.868 -15.208 1.00 77.25 189 GLY A O 1
ATOM 1431 N N . SER A 1 190 ? -0.599 -9.355 -13.635 1.00 84.94 190 SER A N 1
ATOM 1432 C CA . SER A 1 190 ? 0.719 -9.374 -12.993 1.00 84.94 190 SER A CA 1
ATOM 1433 C C . SER A 1 190 ? 0.912 -10.643 -12.160 1.00 84.94 190 SER A C 1
ATOM 1435 O O . SER A 1 190 ? -0.053 -11.304 -11.781 1.00 84.94 190 SER A O 1
ATOM 1437 N N . ASN A 1 191 ? 2.147 -10.935 -11.777 1.00 85.75 191 ASN A N 1
ATOM 1438 C CA . ASN A 1 191 ? 2.446 -11.892 -10.723 1.00 85.75 191 ASN A CA 1
ATOM 1439 C C . ASN A 1 191 ? 3.579 -11.331 -9.870 1.00 85.75 191 ASN A C 1
ATOM 1441 O O . ASN A 1 191 ? 4.728 -11.294 -10.309 1.00 85.75 191 ASN A O 1
ATOM 1445 N N . TRP A 1 192 ? 3.244 -10.866 -8.668 1.00 87.62 192 TRP A N 1
ATOM 1446 C CA . TRP A 1 192 ? 4.210 -10.288 -7.743 1.00 87.62 192 TRP A CA 1
ATOM 1447 C C . TRP A 1 192 ? 4.254 -11.058 -6.425 1.00 87.62 192 TRP A C 1
ATOM 1449 O O . TRP A 1 192 ? 3.269 -11.108 -5.684 1.00 87.62 192 TRP A O 1
ATOM 1459 N N . SER A 1 193 ? 5.437 -11.578 -6.101 1.00 89.31 193 SER A N 1
ATOM 1460 C CA . SER A 1 193 ? 5.764 -12.133 -4.788 1.00 89.31 193 SER A CA 1
ATOM 1461 C C . SER A 1 193 ? 7.006 -11.445 -4.232 1.00 89.31 193 SER A C 1
ATOM 1463 O O . SER A 1 193 ? 8.006 -11.275 -4.932 1.00 89.31 193 SER A O 1
ATOM 1465 N N . GLY A 1 194 ? 6.962 -11.041 -2.966 1.00 88.69 194 GLY A N 1
ATOM 1466 C CA . GLY A 1 194 ? 8.085 -10.361 -2.328 1.00 88.69 194 GLY A CA 1
ATOM 1467 C C . GLY A 1 194 ? 7.734 -9.737 -0.985 1.00 88.69 194 GLY A C 1
ATOM 1468 O O . GLY A 1 194 ? 6.601 -9.829 -0.516 1.00 88.69 194 GLY A O 1
ATOM 1469 N N . ASN A 1 195 ? 8.725 -9.081 -0.375 1.00 90.75 195 ASN A N 1
ATOM 1470 C CA . ASN A 1 195 ? 8.520 -8.294 0.837 1.00 90.75 195 ASN A CA 1
ATOM 1471 C C . ASN A 1 195 ? 8.811 -6.817 0.585 1.00 90.75 195 ASN A C 1
ATOM 1473 O O . ASN A 1 195 ? 9.803 -6.472 -0.069 1.00 90.75 195 ASN A O 1
ATOM 1477 N N . MET A 1 196 ? 7.988 -5.969 1.189 1.00 92.31 196 MET A N 1
ATOM 1478 C CA . MET A 1 196 ? 8.213 -4.535 1.289 1.00 92.31 196 MET A CA 1
ATOM 1479 C C . MET A 1 196 ? 8.283 -4.143 2.761 1.00 92.31 196 MET A C 1
ATOM 1481 O O . MET A 1 196 ? 7.487 -4.612 3.567 1.00 92.31 196 MET A O 1
ATOM 1485 N N . THR A 1 197 ? 9.216 -3.273 3.112 1.00 93.88 197 THR A N 1
ATOM 1486 C CA . THR A 1 197 ? 9.340 -2.712 4.456 1.00 93.88 197 THR A CA 1
ATOM 1487 C C . THR A 1 197 ? 8.914 -1.258 4.410 1.00 93.88 197 THR A C 1
ATOM 1489 O O . THR A 1 197 ? 9.447 -0.489 3.614 1.00 93.88 197 THR A O 1
ATOM 1492 N N . ILE A 1 198 ? 7.971 -0.876 5.262 1.00 92.88 198 ILE A N 1
ATOM 1493 C CA . ILE A 1 198 ? 7.420 0.475 5.350 1.00 92.88 198 ILE A CA 1
ATOM 1494 C C . ILE A 1 198 ? 7.809 1.072 6.699 1.00 92.88 198 ILE A C 1
ATOM 1496 O O . ILE A 1 198 ? 7.612 0.431 7.730 1.00 92.88 198 ILE A O 1
ATOM 1500 N N . VAL A 1 199 ? 8.351 2.291 6.701 1.00 92.62 199 VAL A N 1
ATOM 1501 C CA . VAL A 1 199 ? 8.775 2.995 7.922 1.00 92.62 199 VAL A CA 1
ATOM 1502 C C . VAL A 1 199 ? 8.130 4.374 7.992 1.00 92.62 199 VAL A C 1
ATOM 1504 O O . VAL A 1 199 ? 8.209 5.145 7.037 1.00 92.62 199 VAL A O 1
ATOM 1507 N N . GLN A 1 200 ? 7.529 4.701 9.134 1.00 91.06 200 GLN A N 1
ATOM 1508 C CA . GLN A 1 200 ? 7.049 6.044 9.469 1.00 91.06 200 GLN A CA 1
ATOM 1509 C C . GLN A 1 200 ? 8.190 6.890 10.059 1.00 91.06 200 GLN A C 1
ATOM 1511 O O . GLN A 1 200 ? 8.869 6.448 10.990 1.00 91.06 200 GLN A O 1
ATOM 1516 N N . VAL A 1 201 ? 8.392 8.102 9.526 1.00 89.81 201 VAL A N 1
ATOM 1517 C CA . VAL A 1 201 ? 9.587 8.925 9.796 1.00 89.81 201 VAL A CA 1
ATOM 1518 C C . VAL A 1 201 ? 9.353 10.042 10.818 1.00 89.81 201 VAL A C 1
ATOM 1520 O O . VAL A 1 201 ? 10.055 10.079 11.822 1.00 89.81 201 VAL A O 1
ATOM 1523 N N . ASP A 1 202 ? 8.415 10.966 10.573 1.00 86.19 202 ASP A N 1
ATOM 1524 C CA . ASP A 1 202 ? 8.349 12.222 11.349 1.00 86.19 202 ASP A CA 1
ATOM 1525 C C . ASP A 1 202 ? 7.648 12.073 12.715 1.00 86.19 202 ASP A C 1
ATOM 1527 O O . ASP A 1 202 ? 7.996 12.782 13.655 1.00 86.19 202 ASP A O 1
ATOM 1531 N N . ASN A 1 203 ? 6.711 11.125 12.857 1.00 88.44 203 ASN A N 1
ATOM 1532 C CA . ASN A 1 203 ? 6.036 10.811 14.126 1.00 88.44 203 ASN A CA 1
ATOM 1533 C C . ASN A 1 203 ? 6.064 9.296 14.389 1.00 88.44 203 ASN A C 1
ATOM 1535 O O . ASN A 1 203 ? 5.035 8.631 14.270 1.00 88.44 203 ASN A O 1
ATOM 1539 N N . PRO A 1 204 ? 7.239 8.705 14.661 1.00 90.88 204 PRO A N 1
ATOM 1540 C CA . PRO A 1 204 ? 7.381 7.257 14.727 1.00 90.88 204 PRO A CA 1
ATOM 1541 C C . PRO A 1 204 ? 6.477 6.662 15.813 1.00 90.88 204 PRO A C 1
ATOM 1543 O O . PRO A 1 204 ? 6.584 7.023 16.981 1.00 90.88 204 PRO A O 1
ATOM 1546 N N . GLY A 1 205 ? 5.590 5.748 15.416 1.00 88.00 205 GLY A N 1
ATOM 1547 C CA . GLY A 1 205 ? 4.721 5.008 16.332 1.00 88.00 205 GLY A CA 1
ATOM 1548 C C . GLY A 1 205 ? 3.409 5.716 16.660 1.00 88.00 205 GLY A C 1
ATOM 1549 O O . GLY A 1 205 ? 2.524 5.102 17.257 1.00 88.00 205 GLY A O 1
ATOM 1550 N N . ASP A 1 206 ? 3.237 6.969 16.231 1.00 91.31 206 ASP A N 1
ATOM 1551 C CA . ASP A 1 206 ? 1.962 7.666 16.344 1.00 91.31 206 ASP A CA 1
ATOM 1552 C C . ASP A 1 206 ? 1.021 7.219 15.215 1.00 91.31 206 ASP A C 1
ATOM 1554 O O . ASP A 1 206 ? 1.104 7.676 14.070 1.00 91.31 206 ASP A O 1
ATOM 1558 N N . GLN A 1 207 ? 0.130 6.291 15.567 1.00 89.12 207 GLN A N 1
ATOM 1559 C CA . GLN A 1 207 ? -0.875 5.704 14.680 1.00 89.12 207 GLN A CA 1
ATOM 1560 C C . GLN A 1 207 ? -2.213 6.469 14.698 1.00 89.12 207 GLN A C 1
ATOM 1562 O O . GLN A 1 207 ? -3.187 6.020 14.090 1.00 89.12 207 GLN A O 1
ATOM 1567 N N . THR A 1 208 ? -2.273 7.630 15.363 1.00 90.38 208 THR A N 1
ATOM 1568 C CA . THR A 1 208 ? -3.420 8.544 15.273 1.00 90.38 208 THR A CA 1
ATOM 1569 C C . THR A 1 208 ? -3.511 9.167 13.883 1.00 90.38 208 THR A C 1
ATOM 1571 O O . THR A 1 208 ? -2.551 9.187 13.104 1.00 90.38 208 THR A O 1
ATOM 1574 N N . LEU A 1 209 ? -4.664 9.747 13.556 1.00 87.56 209 LEU A N 1
ATOM 1575 C CA . LEU A 1 209 ? -4.855 10.456 12.298 1.00 87.56 209 LEU A CA 1
ATOM 1576 C C . LEU A 1 209 ? -3.853 11.602 12.143 1.00 87.56 209 LEU A C 1
ATOM 1578 O O . LEU A 1 209 ? -3.362 11.853 11.038 1.00 87.56 209 LEU A O 1
ATOM 1582 N N . ASN A 1 210 ? -3.565 12.317 13.230 1.00 87.56 210 ASN A N 1
ATOM 1583 C CA . ASN A 1 210 ? -2.601 13.407 13.207 1.00 87.56 210 ASN A CA 1
ATOM 1584 C C . ASN A 1 210 ? -1.186 12.879 12.947 1.00 87.56 210 ASN A C 1
ATOM 1586 O O . ASN A 1 210 ? -0.544 13.346 12.004 1.00 87.56 210 ASN A O 1
ATOM 1590 N N . GLY A 1 211 ? -0.740 11.873 13.705 1.00 87.75 211 GLY A N 1
ATOM 1591 C CA . GLY A 1 211 ? 0.573 11.257 13.519 1.00 87.75 211 GLY A CA 1
ATOM 1592 C C . GLY A 1 211 ? 0.779 10.745 12.101 1.00 87.75 211 GLY A C 1
ATOM 1593 O O . GLY A 1 211 ? 1.791 11.042 11.465 1.00 87.75 211 GLY A O 1
ATOM 1594 N N . ILE A 1 212 ? -0.224 10.067 11.548 1.00 85.38 212 ILE A N 1
ATOM 1595 C CA . ILE A 1 212 ? -0.157 9.493 10.203 1.00 85.38 212 ILE A CA 1
ATOM 1596 C C . ILE A 1 212 ? -0.182 10.572 9.119 1.00 85.38 212 ILE A C 1
ATOM 1598 O O . ILE A 1 212 ? 0.648 10.575 8.211 1.00 85.38 212 ILE A O 1
ATOM 1602 N N . SER A 1 213 ? -1.102 11.536 9.207 1.00 81.62 213 SER A N 1
ATOM 1603 C CA . SER A 1 213 ? -1.255 12.568 8.168 1.00 81.62 213 SER A CA 1
ATOM 1604 C C . SER A 1 213 ? -0.109 13.584 8.123 1.00 81.62 213 SER A C 1
ATOM 1606 O O . SER A 1 213 ? 0.074 14.258 7.103 1.00 81.62 213 SER A O 1
ATOM 1608 N N . THR A 1 214 ? 0.669 13.673 9.203 1.00 84.31 214 THR A N 1
ATOM 1609 C CA . THR A 1 214 ? 1.833 14.557 9.330 1.00 84.31 214 THR A CA 1
ATOM 1610 C C . THR A 1 214 ? 3.167 13.814 9.274 1.00 84.31 214 THR A C 1
ATOM 1612 O O . THR A 1 214 ? 4.203 14.446 9.459 1.00 84.31 214 THR A O 1
ATOM 1615 N N . SER A 1 215 ? 3.165 12.512 8.954 1.00 85.44 215 SER A N 1
ATOM 1616 C CA . SER A 1 215 ? 4.384 11.720 8.767 1.00 85.44 215 SER A CA 1
ATOM 1617 C C . SER A 1 215 ? 4.731 11.472 7.310 1.00 85.44 215 SER A C 1
ATOM 1619 O O . SER A 1 215 ? 3.868 11.205 6.474 1.00 85.44 215 SER A O 1
ATOM 1621 N N . SER A 1 216 ? 6.025 11.496 7.019 1.00 86.00 216 SER A N 1
ATOM 1622 C CA . SER A 1 216 ? 6.591 10.890 5.822 1.00 86.00 216 SER A CA 1
ATOM 1623 C C . SER A 1 216 ? 6.744 9.382 6.005 1.00 86.00 216 SER A C 1
ATOM 1625 O O . SER A 1 216 ? 6.936 8.894 7.123 1.00 86.00 216 SER A O 1
ATOM 1627 N N . TYR A 1 217 ? 6.708 8.656 4.889 1.00 86.88 217 TYR A N 1
ATOM 1628 C CA . TYR A 1 217 ? 6.873 7.203 4.862 1.00 86.88 217 TYR A CA 1
ATOM 1629 C C . TYR A 1 217 ? 7.984 6.814 3.906 1.00 86.88 217 TYR A C 1
ATOM 1631 O O . TYR A 1 217 ? 8.063 7.371 2.810 1.00 86.88 217 TYR A O 1
ATOM 1639 N N . THR A 1 218 ? 8.816 5.850 4.286 1.00 89.56 218 THR A N 1
ATOM 1640 C CA . THR A 1 218 ? 9.735 5.199 3.351 1.00 89.56 218 THR A CA 1
ATOM 1641 C C . THR A 1 218 ? 9.292 3.779 3.051 1.00 89.56 218 THR A C 1
ATOM 1643 O O . THR A 1 218 ? 8.697 3.119 3.899 1.00 89.56 218 THR A O 1
ATOM 1646 N N . VAL A 1 219 ? 9.570 3.327 1.831 1.00 89.44 219 VAL A N 1
ATOM 1647 C CA . VAL A 1 219 ? 9.336 1.959 1.375 1.00 89.44 219 VAL A CA 1
ATOM 1648 C C . VAL A 1 219 ? 10.650 1.390 0.863 1.00 89.44 219 VAL A C 1
ATOM 1650 O O . VAL A 1 219 ? 11.311 1.984 0.010 1.00 89.44 219 VAL A O 1
ATOM 1653 N N . GLU A 1 220 ? 11.018 0.230 1.377 1.00 91.31 220 GLU A N 1
ATOM 1654 C CA . GLU A 1 220 ? 12.123 -0.581 0.888 1.00 91.31 220 GLU A CA 1
ATOM 1655 C C . GLU A 1 220 ? 11.555 -1.858 0.273 1.00 91.31 220 GLU A C 1
ATOM 1657 O O . GLU A 1 220 ? 10.734 -2.539 0.883 1.00 91.31 220 GLU A O 1
ATOM 1662 N N . ILE A 1 221 ? 11.986 -2.187 -0.938 1.00 88.94 221 ILE A N 1
ATOM 1663 C CA . ILE A 1 221 ? 11.604 -3.417 -1.626 1.00 88.94 221 ILE A CA 1
ATOM 1664 C C . ILE A 1 221 ? 12.816 -4.333 -1.592 1.00 88.94 221 ILE A C 1
ATOM 1666 O O . ILE A 1 221 ? 13.840 -4.059 -2.226 1.00 88.94 221 ILE A O 1
ATOM 1670 N N . SER A 1 222 ? 12.681 -5.429 -0.850 1.00 80.25 222 SER A N 1
ATOM 1671 C CA . SER A 1 222 ? 13.666 -6.508 -0.862 1.00 80.25 222 SER A CA 1
ATOM 1672 C C . SER A 1 222 ? 13.549 -7.298 -2.165 1.00 80.25 222 SER A C 1
ATOM 1674 O O . SER A 1 222 ? 12.445 -7.468 -2.680 1.00 80.25 222 SER A O 1
ATOM 1676 N N . ASN A 1 223 ? 14.689 -7.746 -2.695 1.00 71.12 223 ASN A N 1
ATOM 1677 C CA . ASN A 1 223 ? 14.833 -8.339 -4.026 1.00 71.12 223 ASN A CA 1
ATOM 1678 C C . ASN A 1 223 ? 13.675 -9.293 -4.386 1.00 71.12 223 ASN A C 1
ATOM 1680 O O . ASN A 1 223 ? 13.573 -10.395 -3.843 1.00 71.12 223 ASN A O 1
ATOM 1684 N N . THR A 1 224 ? 12.796 -8.858 -5.286 1.00 78.62 224 THR A N 1
ATOM 1685 C CA . THR A 1 224 ? 11.679 -9.675 -5.783 1.00 78.62 224 THR A CA 1
ATOM 1686 C C . THR A 1 224 ? 12.190 -10.627 -6.852 1.00 78.62 224 THR A C 1
ATOM 1688 O O . THR A 1 224 ? 12.962 -10.220 -7.711 1.00 78.62 224 THR A O 1
ATOM 1691 N N . THR A 1 225 ? 11.830 -11.909 -6.801 1.00 69.25 225 THR A N 1
ATOM 1692 C CA . THR A 1 225 ? 12.367 -12.900 -7.750 1.00 69.25 225 THR A CA 1
ATOM 1693 C C . THR A 1 225 ? 11.325 -13.207 -8.818 1.00 69.25 225 THR A C 1
ATOM 1695 O O . THR A 1 225 ? 10.277 -13.755 -8.491 1.00 69.25 225 THR A O 1
ATOM 1698 N N . LYS A 1 226 ? 11.626 -12.883 -10.085 1.00 78.19 226 LYS A N 1
ATOM 1699 C CA . LYS A 1 226 ? 10.789 -13.200 -11.259 1.00 78.19 226 LYS A CA 1
ATOM 1700 C C . LYS A 1 226 ? 9.339 -12.704 -11.146 1.00 78.19 226 LYS A C 1
ATOM 1702 O O . LYS A 1 226 ? 8.402 -13.497 -11.185 1.00 78.19 226 LYS A O 1
ATOM 1707 N N . VAL A 1 227 ? 9.153 -11.392 -11.022 1.00 81.44 227 VAL A N 1
ATOM 1708 C CA . VAL A 1 227 ? 7.818 -10.774 -10.990 1.00 81.44 227 VAL A CA 1
ATOM 1709 C C . VAL A 1 227 ? 7.427 -10.243 -12.361 1.00 81.44 227 VAL A C 1
ATOM 1711 O O . VAL A 1 227 ? 8.257 -9.668 -13.052 1.00 81.44 227 VAL A O 1
ATOM 1714 N N . THR A 1 228 ? 6.171 -10.403 -12.763 1.00 81.62 228 THR A N 1
ATOM 1715 C CA . THR A 1 228 ? 5.635 -9.761 -13.974 1.00 81.62 228 THR A CA 1
ATOM 1716 C C . THR A 1 228 ? 4.782 -8.567 -13.574 1.00 81.62 228 THR A C 1
ATOM 1718 O O . THR A 1 228 ? 4.143 -8.573 -12.518 1.00 81.62 228 THR A O 1
ATOM 1721 N N . THR A 1 229 ? 4.770 -7.518 -14.396 1.00 76.69 229 THR A N 1
ATOM 1722 C CA . THR A 1 229 ? 3.958 -6.321 -14.126 1.00 76.69 229 THR A CA 1
ATOM 1723 C C . THR A 1 229 ? 2.662 -6.368 -14.922 1.00 76.69 229 THR A C 1
ATOM 1725 O O . THR A 1 229 ? 2.550 -7.071 -15.923 1.00 76.69 229 THR A O 1
ATOM 1728 N N . ALA A 1 230 ? 1.679 -5.557 -14.536 1.00 66.38 230 ALA A N 1
ATOM 1729 C CA . ALA A 1 230 ? 0.458 -5.425 -15.324 1.00 66.38 230 ALA A CA 1
ATOM 1730 C C . ALA A 1 230 ? 0.686 -4.841 -16.739 1.00 66.38 230 ALA A C 1
ATOM 1732 O O . ALA A 1 230 ? -0.224 -4.919 -17.555 1.00 66.38 230 ALA A O 1
ATOM 1733 N N . TYR A 1 231 ? 1.857 -4.280 -17.062 1.00 65.56 231 TYR A N 1
ATOM 1734 C CA . TYR A 1 231 ? 2.105 -3.581 -18.335 1.00 65.56 231 TYR A CA 1
ATOM 1735 C C . TYR A 1 231 ? 3.129 -4.272 -19.243 1.00 65.56 231 TYR A C 1
ATOM 1737 O O . TYR A 1 231 ? 3.267 -3.885 -20.400 1.00 65.56 231 TYR A O 1
ATOM 1745 N N . PHE A 1 232 ? 3.843 -5.278 -18.737 1.00 67.56 232 PHE A N 1
ATOM 1746 C CA . PHE A 1 232 ? 4.890 -5.979 -19.470 1.00 67.56 232 PHE A CA 1
ATOM 1747 C C . PHE A 1 232 ? 5.004 -7.429 -18.996 1.00 67.56 232 PHE A C 1
ATOM 1749 O O . PHE A 1 232 ? 4.948 -7.682 -17.790 1.00 67.56 232 PHE A O 1
ATOM 1756 N N . LEU A 1 233 ? 5.134 -8.353 -19.954 1.00 66.94 233 LEU A N 1
ATOM 1757 C CA . LEU A 1 233 ? 5.022 -9.793 -19.719 1.00 66.94 233 LEU A CA 1
ATOM 1758 C C . LEU A 1 233 ? 6.316 -10.440 -19.227 1.00 66.94 233 LEU A C 1
ATOM 1760 O O . LEU A 1 233 ? 6.225 -11.435 -18.507 1.00 66.94 233 LEU A O 1
ATOM 1764 N N . ASP A 1 234 ? 7.494 -9.899 -19.559 1.00 74.62 234 ASP A N 1
ATOM 1765 C CA . ASP A 1 234 ? 8.723 -10.548 -19.105 1.00 74.62 234 ASP A CA 1
ATOM 1766 C C . ASP A 1 234 ? 8.916 -10.354 -17.603 1.00 74.62 234 ASP A C 1
ATOM 1768 O O . ASP A 1 234 ? 8.584 -9.322 -17.005 1.00 74.62 234 ASP A O 1
ATOM 1772 N N . ALA A 1 235 ? 9.477 -11.391 -16.990 1.00 82.00 235 ALA A N 1
ATOM 1773 C CA . ALA A 1 235 ? 9.771 -11.392 -15.577 1.00 82.00 235 ALA A CA 1
ATOM 1774 C C . ALA A 1 235 ? 10.933 -10.438 -15.277 1.00 82.00 235 ALA A C 1
ATOM 1776 O O . ALA A 1 235 ? 11.999 -10.510 -15.888 1.00 82.00 235 ALA A O 1
ATOM 1777 N N . ILE A 1 236 ? 10.744 -9.590 -14.274 1.00 81.50 236 ILE A N 1
ATO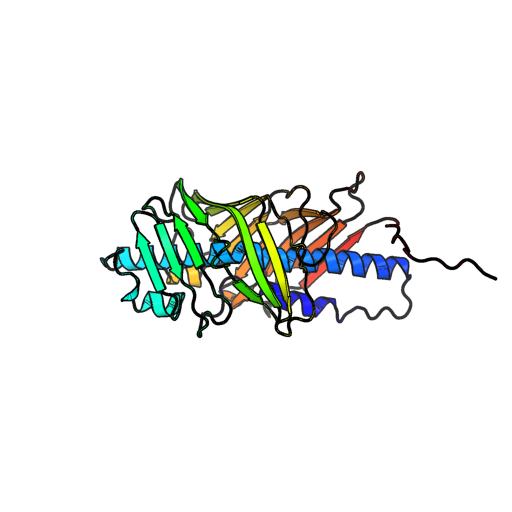M 1778 C CA . ILE A 1 236 ? 11.744 -8.665 -13.754 1.00 81.50 236 ILE A CA 1
ATOM 1779 C C . ILE A 1 236 ? 12.115 -9.013 -12.310 1.00 81.50 236 ILE A C 1
ATOM 1781 O O . ILE A 1 236 ? 11.447 -9.781 -11.618 1.00 81.50 236 ILE A O 1
ATOM 1785 N N . THR A 1 237 ? 13.219 -8.443 -11.859 1.00 84.00 237 THR A N 1
ATOM 1786 C CA . THR A 1 237 ? 13.683 -8.434 -10.475 1.00 84.00 237 THR A CA 1
ATOM 1787 C C . THR A 1 237 ? 13.762 -6.981 -10.039 1.00 84.00 237 THR A C 1
ATOM 1789 O O . THR A 1 237 ? 14.407 -6.171 -10.703 1.00 84.00 237 THR A O 1
ATOM 1792 N N . VAL A 1 238 ? 13.105 -6.638 -8.935 1.00 85.44 238 VAL A N 1
ATOM 1793 C CA . VAL A 1 238 ? 13.040 -5.264 -8.415 1.00 85.44 238 VAL A CA 1
ATOM 1794 C C . VAL A 1 238 ? 13.641 -5.207 -7.021 1.00 85.44 238 VAL A C 1
ATOM 1796 O O . VAL A 1 238 ? 13.293 -6.020 -6.160 1.00 85.44 238 VAL A O 1
ATOM 1799 N N . ARG A 1 239 ? 14.495 -4.207 -6.790 1.00 86.56 239 ARG A N 1
ATOM 1800 C CA . ARG A 1 239 ? 15.020 -3.853 -5.466 1.00 86.56 239 ARG A CA 1
ATOM 1801 C C . ARG A 1 239 ? 15.172 -2.343 -5.329 1.00 86.56 239 ARG A C 1
ATOM 1803 O O . ARG A 1 239 ? 15.530 -1.651 -6.284 1.00 86.56 239 ARG A O 1
ATOM 1810 N N . THR A 1 240 ? 14.968 -1.831 -4.125 1.00 86.75 240 THR A N 1
ATOM 1811 C CA . THR A 1 240 ? 15.374 -0.462 -3.783 1.00 86.75 240 THR A CA 1
ATOM 1812 C C . THR A 1 240 ? 16.833 -0.464 -3.346 1.00 86.75 240 THR A C 1
ATOM 1814 O O . THR A 1 240 ? 17.188 -1.220 -2.446 1.00 86.75 240 THR A O 1
ATOM 1817 N N . LEU A 1 241 ? 17.679 0.373 -3.954 1.00 85.25 241 LEU A N 1
ATOM 1818 C CA . LEU A 1 241 ? 19.063 0.551 -3.483 1.00 85.25 241 LEU A CA 1
ATOM 1819 C C . LEU A 1 241 ? 19.119 1.520 -2.298 1.00 85.25 241 LEU A C 1
ATOM 1821 O O . LEU A 1 241 ? 19.949 1.377 -1.404 1.00 85.25 241 LEU A O 1
ATOM 1825 N N . THR A 1 242 ? 18.206 2.490 -2.283 1.00 87.56 242 THR A N 1
ATOM 1826 C CA . THR A 1 242 ? 17.905 3.320 -1.118 1.00 87.56 242 THR A CA 1
ATOM 1827 C C . THR A 1 242 ? 16.391 3.386 -0.937 1.00 87.56 242 THR A C 1
ATOM 1829 O O . THR A 1 242 ? 15.675 3.414 -1.944 1.00 87.56 242 THR A O 1
ATOM 1832 N N . PRO A 1 243 ? 15.878 3.421 0.308 1.00 86.31 243 PRO A N 1
ATOM 1833 C CA . PRO A 1 243 ? 14.441 3.486 0.550 1.00 86.31 243 PRO A CA 1
ATOM 1834 C C . PRO A 1 243 ? 13.782 4.646 -0.203 1.00 86.31 243 PRO A C 1
ATOM 1836 O O . PRO A 1 243 ? 14.315 5.758 -0.247 1.00 86.31 243 PRO A O 1
ATOM 1839 N N . LEU A 1 244 ? 12.613 4.385 -0.782 1.00 85.00 244 LEU A N 1
ATOM 1840 C CA . LEU A 1 244 ? 11.823 5.378 -1.503 1.00 85.00 244 LEU A CA 1
ATOM 1841 C C . LEU A 1 244 ? 10.949 6.143 -0.511 1.00 85.00 244 LEU A C 1
ATOM 1843 O O . LEU A 1 244 ? 10.139 5.534 0.182 1.00 85.00 244 LEU A O 1
ATOM 1847 N N . THR A 1 245 ? 11.068 7.468 -0.436 1.00 80.62 245 THR A N 1
ATOM 1848 C CA . THR A 1 245 ? 10.189 8.299 0.404 1.00 80.62 245 THR A CA 1
ATOM 1849 C C . THR A 1 245 ? 8.829 8.455 -0.256 1.00 80.62 245 THR A C 1
ATOM 1851 O O . THR A 1 245 ? 8.641 9.346 -1.068 1.00 80.62 245 THR A O 1
ATOM 1854 N N . TYR A 1 246 ? 7.870 7.611 0.093 1.00 72.06 246 TYR A N 1
ATOM 1855 C CA . TYR A 1 246 ? 6.596 7.475 -0.599 1.00 72.06 246 TYR A CA 1
ATOM 1856 C C . TYR A 1 246 ? 5.684 8.701 -0.499 1.00 72.06 246 TYR A C 1
ATOM 1858 O O . TYR A 1 246 ? 5.075 9.090 -1.491 1.00 72.06 246 TYR A O 1
ATOM 1866 N N . TYR A 1 247 ? 5.603 9.329 0.672 1.00 74.25 247 TYR A N 1
ATOM 1867 C CA . TYR A 1 247 ? 4.793 10.525 0.910 1.00 74.25 247 TYR A CA 1
ATOM 1868 C C . TYR A 1 247 ? 5.588 11.519 1.748 1.00 74.25 247 TYR A C 1
ATOM 1870 O O . TYR A 1 247 ? 6.275 11.118 2.686 1.00 74.25 247 TYR A O 1
ATOM 1878 N N . SER A 1 248 ? 5.483 12.806 1.413 1.00 70.75 248 SER A N 1
ATOM 1879 C CA . SER A 1 248 ? 6.030 13.901 2.213 1.00 70.75 248 SER 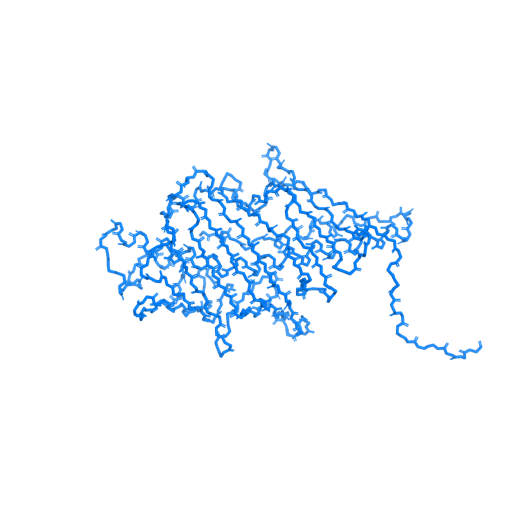A CA 1
ATOM 1880 C C . SER A 1 248 ? 4.912 14.878 2.594 1.00 70.75 248 SER A C 1
ATOM 1882 O O . SER A 1 248 ? 4.393 15.571 1.714 1.00 70.75 248 SER A O 1
ATOM 1884 N N . PRO A 1 249 ? 4.569 15.014 3.887 1.00 72.19 249 PRO A N 1
ATOM 1885 C CA . PRO A 1 249 ? 3.598 15.993 4.374 1.00 72.19 249 PRO A CA 1
ATOM 1886 C C . PRO A 1 249 ? 3.988 17.431 4.033 1.00 72.19 249 PRO A C 1
ATOM 1888 O O . PRO A 1 249 ? 3.127 18.231 3.669 1.00 72.19 249 PRO A O 1
ATOM 1891 N N . LYS A 1 250 ? 5.294 17.744 4.090 1.00 72.62 250 LYS A N 1
ATOM 1892 C CA . LYS A 1 250 ? 5.844 19.056 3.712 1.00 72.62 250 LYS A CA 1
ATOM 1893 C C . LYS A 1 250 ? 5.454 19.425 2.282 1.00 72.62 250 LYS A C 1
ATOM 1895 O O . LYS A 1 250 ? 5.060 20.557 2.021 1.00 72.62 250 LYS A O 1
ATOM 1900 N N . CYS A 1 251 ? 5.547 18.458 1.378 1.00 69.62 251 CYS A N 1
ATOM 1901 C CA . CYS A 1 251 ? 5.293 18.658 -0.040 1.00 69.62 251 CYS A CA 1
ATOM 1902 C C . CYS A 1 251 ? 3.867 18.297 -0.472 1.00 69.62 251 CYS A C 1
ATOM 1904 O O . CYS A 1 251 ? 3.488 18.579 -1.605 1.00 69.62 251 CYS A O 1
ATOM 1906 N N . LYS A 1 252 ? 3.083 17.662 0.410 1.00 69.00 252 LYS A N 1
ATOM 1907 C CA . LYS A 1 252 ? 1.742 17.116 0.141 1.00 69.00 252 LYS A CA 1
ATOM 1908 C C . LYS A 1 252 ? 1.677 16.283 -1.148 1.00 69.00 252 LYS A C 1
ATOM 1910 O O . LYS A 1 252 ? 0.649 16.266 -1.822 1.00 69.00 252 LYS A O 1
ATOM 1915 N N . GLN A 1 253 ? 2.774 15.608 -1.491 1.00 64.88 253 GLN A N 1
ATOM 1916 C CA . GLN A 1 253 ? 2.909 14.820 -2.716 1.00 64.88 253 GLN A CA 1
ATOM 1917 C C . GLN A 1 253 ? 3.811 13.599 -2.512 1.00 64.88 253 GLN A C 1
ATOM 1919 O O . GLN A 1 253 ? 4.446 13.452 -1.462 1.00 64.88 253 GLN A O 1
ATOM 1924 N N . MET A 1 254 ? 3.824 12.719 -3.517 1.00 64.38 254 MET A N 1
ATOM 1925 C CA . MET A 1 254 ? 4.485 11.412 -3.468 1.00 64.38 254 MET A CA 1
ATOM 1926 C C . MET A 1 254 ? 5.893 11.414 -4.061 1.00 64.38 254 MET A C 1
ATOM 1928 O O . MET A 1 254 ? 6.216 12.283 -4.864 1.00 64.38 254 MET A O 1
ATOM 1932 N N . ILE A 1 255 ? 6.699 10.433 -3.634 1.00 67.62 255 ILE A N 1
ATOM 1933 C CA . ILE A 1 255 ? 8.103 10.167 -4.006 1.00 67.62 255 ILE A CA 1
ATOM 1934 C C . ILE A 1 255 ? 8.963 11.418 -4.151 1.00 67.62 255 ILE A C 1
ATOM 1936 O O . ILE A 1 255 ? 9.127 11.962 -5.236 1.00 67.62 255 ILE A O 1
ATOM 1940 N N . THR A 1 256 ? 9.598 11.834 -3.057 1.00 68.69 256 THR A N 1
ATOM 1941 C CA . THR A 1 256 ? 10.549 12.958 -3.080 1.00 68.69 256 THR A CA 1
ATOM 1942 C C . THR A 1 256 ? 12.013 12.522 -3.102 1.00 68.69 256 THR A C 1
ATOM 1944 O O . THR A 1 256 ? 12.864 13.335 -3.438 1.00 68.69 256 THR A O 1
ATOM 1947 N N . ASN A 1 257 ? 12.340 11.274 -2.756 1.00 82.38 257 ASN A N 1
ATOM 1948 C CA . ASN A 1 257 ? 13.722 10.803 -2.624 1.00 82.38 257 ASN A CA 1
ATOM 1949 C C . ASN A 1 257 ? 13.811 9.277 -2.754 1.00 82.38 257 ASN A C 1
ATOM 1951 O O . ASN A 1 257 ? 12.876 8.581 -2.358 1.00 82.38 257 ASN A O 1
ATOM 1955 N N . GLY A 1 258 ? 14.947 8.766 -3.228 1.00 85.31 258 GLY A N 1
ATOM 1956 C CA . GLY A 1 258 ? 15.282 7.340 -3.179 1.00 85.31 258 GLY A CA 1
ATOM 1957 C C . GLY A 1 258 ? 15.840 6.799 -4.491 1.00 85.31 258 GLY A C 1
ATOM 1958 O O . GLY A 1 258 ? 16.085 7.550 -5.438 1.00 85.31 258 GLY A O 1
ATOM 1959 N N . SER A 1 259 ? 16.073 5.488 -4.551 1.00 86.56 259 SER A N 1
ATOM 1960 C CA . SER A 1 259 ? 16.547 4.833 -5.768 1.00 86.56 259 SER A CA 1
ATOM 1961 C C . SER A 1 259 ? 16.112 3.375 -5.879 1.00 86.56 259 SER A C 1
ATOM 1963 O O . SER A 1 259 ? 16.005 2.649 -4.890 1.00 86.56 259 SER A O 1
ATOM 1965 N N . MET A 1 260 ? 15.879 2.940 -7.113 1.00 87.50 260 MET A N 1
ATOM 1966 C CA . MET A 1 260 ? 15.375 1.616 -7.456 1.00 87.50 260 MET A CA 1
ATOM 1967 C C . MET A 1 260 ? 16.151 1.067 -8.648 1.00 87.50 260 MET A C 1
ATOM 1969 O O . MET A 1 260 ? 16.434 1.799 -9.593 1.00 87.50 260 MET A O 1
ATOM 1973 N N . SER A 1 261 ? 16.474 -0.222 -8.612 1.00 84.44 261 SER A N 1
ATOM 1974 C CA . SER A 1 261 ? 17.012 -0.949 -9.760 1.00 84.44 261 SER A CA 1
ATOM 1975 C C . SER A 1 261 ? 16.059 -2.069 -10.153 1.00 84.44 261 SER A C 1
ATOM 1977 O O . SER A 1 261 ? 15.580 -2.810 -9.287 1.00 84.44 261 SER A O 1
ATOM 1979 N N . ILE A 1 262 ? 15.831 -2.192 -11.452 1.00 82.75 262 ILE A N 1
ATOM 1980 C CA . ILE A 1 262 ? 14.972 -3.182 -12.086 1.00 82.75 262 ILE A CA 1
ATOM 1981 C C . ILE A 1 262 ? 15.829 -3.934 -13.098 1.00 82.75 262 ILE A C 1
ATOM 1983 O O . ILE A 1 262 ? 16.479 -3.299 -13.921 1.00 82.75 262 ILE A O 1
ATOM 1987 N N . HIS A 1 263 ? 15.824 -5.259 -13.046 1.00 78.69 263 HIS A N 1
ATOM 1988 C CA . HIS A 1 263 ? 16.576 -6.117 -13.963 1.00 78.69 263 HIS A CA 1
ATOM 1989 C C . HIS A 1 263 ? 15.631 -7.098 -14.648 1.00 78.69 263 HIS A C 1
ATOM 1991 O O . HIS A 1 263 ? 14.659 -7.524 -14.022 1.00 78.69 263 HIS A O 1
ATOM 1997 N N . LEU A 1 264 ? 15.929 -7.517 -15.877 1.00 77.69 264 LEU A N 1
ATOM 1998 C CA . LEU A 1 264 ? 15.299 -8.717 -16.429 1.00 77.69 264 LEU A CA 1
ATOM 1999 C C . LEU A 1 264 ? 15.698 -9.928 -15.586 1.00 77.69 264 LEU A C 1
ATOM 2001 O O . LEU A 1 264 ? 16.869 -10.129 -15.275 1.00 77.69 264 LEU A O 1
ATOM 2005 N N . ALA A 1 265 ? 14.726 -10.745 -15.194 1.00 74.00 265 ALA A N 1
ATOM 2006 C CA . ALA A 1 265 ? 14.977 -11.857 -14.285 1.00 74.00 265 ALA A CA 1
ATOM 2007 C C . ALA A 1 265 ? 15.702 -13.041 -14.947 1.00 74.00 265 ALA A C 1
ATOM 2009 O O . ALA A 1 265 ? 16.147 -13.946 -14.242 1.00 74.00 265 ALA A O 1
ATOM 2010 N N . GLU A 1 266 ? 15.796 -13.042 -16.278 1.00 71.62 266 GLU A N 1
ATOM 2011 C CA . GLU A 1 266 ? 16.522 -14.042 -17.070 1.00 71.62 266 GLU A CA 1
ATOM 2012 C C . GLU A 1 266 ? 17.866 -13.523 -17.612 1.00 71.62 266 GLU A C 1
ATOM 2014 O O . GLU A 1 266 ? 18.596 -14.288 -18.232 1.00 71.62 266 GLU A O 1
ATOM 2019 N N . SER A 1 267 ? 18.230 -12.259 -17.350 1.00 64.75 267 SER A N 1
ATOM 2020 C CA . SER A 1 267 ? 19.542 -11.714 -17.730 1.00 64.75 267 SER A CA 1
ATOM 2021 C C . SER A 1 267 ? 20.629 -12.342 -16.847 1.00 64.75 267 SER A C 1
ATOM 2023 O O . SER A 1 267 ? 20.746 -12.035 -15.659 1.00 64.75 267 SER A O 1
ATOM 2025 N N . GLU A 1 268 ? 21.409 -13.262 -17.427 1.00 54.47 268 GLU A N 1
ATOM 2026 C CA . GLU A 1 268 ? 22.499 -13.977 -16.739 1.00 54.47 268 GLU A CA 1
ATOM 2027 C C . GLU A 1 268 ? 23.657 -13.049 -16.332 1.00 54.47 268 GLU A C 1
ATOM 2029 O O . GLU A 1 268 ? 24.388 -13.335 -15.383 1.00 54.47 268 GLU A O 1
ATOM 2034 N N . ASP A 1 269 ? 23.811 -11.922 -17.026 1.00 55.75 269 ASP A N 1
ATOM 2035 C CA . ASP A 1 269 ? 24.888 -10.946 -16.859 1.00 55.75 269 ASP A CA 1
ATOM 2036 C C . ASP A 1 269 ? 24.466 -9.680 -16.085 1.00 55.75 269 ASP A C 1
ATOM 2038 O O . ASP A 1 269 ? 25.313 -8.837 -15.779 1.00 55.75 269 ASP A O 1
ATOM 2042 N N . LEU A 1 270 ? 23.178 -9.561 -15.725 1.00 56.22 270 LEU A N 1
ATOM 2043 C CA . LEU A 1 270 ? 22.545 -8.376 -15.123 1.00 56.22 270 LEU A CA 1
ATOM 2044 C C . LEU A 1 270 ? 22.721 -7.090 -15.949 1.00 56.22 270 LEU A C 1
ATOM 2046 O O . LEU A 1 270 ? 22.506 -5.994 -15.415 1.00 56.22 270 LEU A O 1
ATOM 2050 N N . LEU A 1 271 ? 23.122 -7.209 -17.219 1.00 53.75 271 LEU A N 1
ATOM 2051 C CA . LEU A 1 271 ? 23.406 -6.064 -18.075 1.00 53.75 271 LEU A CA 1
ATOM 2052 C C . LEU A 1 271 ? 22.130 -5.398 -18.572 1.00 53.75 271 LEU A C 1
ATOM 2054 O O . LEU A 1 271 ? 22.200 -4.212 -18.862 1.00 53.75 271 LEU A O 1
ATOM 2058 N N . ASP A 1 272 ? 20.992 -6.098 -18.587 1.00 64.25 272 ASP A N 1
ATOM 2059 C CA . ASP A 1 272 ? 19.684 -5.530 -18.919 1.00 64.25 272 ASP A CA 1
ATOM 2060 C C . ASP A 1 272 ? 19.005 -4.957 -17.670 1.00 64.25 272 ASP A C 1
ATOM 2062 O O . ASP A 1 272 ? 18.347 -5.673 -16.897 1.00 64.25 272 ASP A O 1
ATOM 2066 N N . PHE A 1 273 ? 19.161 -3.650 -17.453 1.00 71.75 273 PHE A N 1
ATOM 2067 C CA . PHE A 1 273 ? 18.601 -2.983 -16.284 1.00 71.75 273 PHE A CA 1
ATOM 2068 C C . PHE A 1 273 ? 18.033 -1.595 -16.565 1.00 71.75 273 PHE A C 1
ATOM 2070 O O . PHE A 1 273 ? 18.475 -0.863 -17.448 1.00 71.75 273 PHE A O 1
ATOM 2077 N N . ALA A 1 274 ? 17.066 -1.218 -15.730 1.00 72.00 274 ALA A N 1
ATOM 2078 C CA . ALA A 1 274 ? 16.635 0.153 -15.536 1.00 72.00 274 ALA A CA 1
ATOM 2079 C C . ALA A 1 274 ? 16.962 0.581 -14.105 1.00 72.00 274 ALA A C 1
ATOM 2081 O O . ALA A 1 274 ? 16.575 -0.068 -13.131 1.00 72.00 274 ALA A O 1
ATOM 2082 N N . TYR A 1 275 ? 17.675 1.689 -13.973 1.00 79.00 275 TYR A N 1
ATOM 2083 C CA . TYR A 1 275 ? 17.975 2.317 -12.699 1.00 79.00 275 TYR A CA 1
ATOM 2084 C C . TYR A 1 275 ? 17.280 3.666 -12.623 1.00 79.00 275 TYR A C 1
ATOM 2086 O O . TYR A 1 275 ? 17.417 4.504 -13.509 1.00 79.00 275 TYR A O 1
ATOM 2094 N N . ALA A 1 276 ? 16.550 3.883 -11.536 1.00 78.88 276 ALA A N 1
ATOM 2095 C CA . ALA A 1 276 ? 15.867 5.130 -11.265 1.00 78.88 276 ALA A CA 1
ATOM 2096 C C . ALA A 1 276 ? 16.380 5.748 -9.970 1.00 78.88 276 ALA A C 1
ATOM 2098 O O . ALA A 1 276 ? 16.415 5.092 -8.927 1.00 78.88 276 ALA A O 1
ATOM 2099 N N . LYS A 1 277 ? 16.735 7.032 -10.026 1.00 82.62 277 LYS A N 1
ATOM 2100 C CA . LYS A 1 277 ? 17.106 7.834 -8.861 1.00 82.62 277 LYS A CA 1
ATOM 2101 C C . LYS A 1 277 ? 16.250 9.088 -8.798 1.00 82.62 277 LYS A C 1
ATOM 2103 O O . LYS A 1 277 ? 16.317 9.934 -9.688 1.00 82.62 277 LYS A O 1
ATOM 2108 N N . TRP A 1 278 ? 15.511 9.230 -7.706 1.00 82.38 278 TRP A N 1
ATOM 2109 C CA . TRP A 1 278 ? 14.746 10.426 -7.387 1.00 82.38 278 TRP A CA 1
ATOM 2110 C C . TRP A 1 278 ? 15.578 11.309 -6.481 1.00 82.38 278 TRP A C 1
ATOM 2112 O O . TRP A 1 278 ? 16.058 10.876 -5.433 1.00 82.38 278 TRP A O 1
ATOM 2122 N N . THR A 1 279 ? 15.733 12.560 -6.887 1.00 78.56 279 THR A N 1
ATOM 2123 C CA . THR A 1 279 ? 16.380 13.587 -6.077 1.00 78.56 279 THR A CA 1
ATOM 2124 C C . THR A 1 279 ? 15.324 14.599 -5.642 1.00 78.56 279 THR A C 1
ATOM 2126 O O . THR A 1 279 ? 14.558 15.050 -6.501 1.00 78.56 279 THR A O 1
ATOM 2129 N N . PRO A 1 280 ? 15.271 14.976 -4.351 1.00 74.56 280 PRO A N 1
ATOM 2130 C CA . PRO A 1 280 ? 14.329 15.979 -3.876 1.00 74.56 280 PRO A CA 1
ATOM 2131 C C . PRO A 1 280 ? 14.487 17.289 -4.635 1.00 74.56 280 PRO A C 1
ATOM 2133 O O . PRO A 1 280 ? 15.604 17.777 -4.810 1.00 74.56 280 PRO A O 1
ATOM 2136 N N . GLY A 1 281 ? 13.366 17.890 -5.027 1.00 67.31 281 GLY A N 1
ATOM 2137 C CA . GLY A 1 281 ? 13.366 19.290 -5.431 1.00 67.31 281 GLY A CA 1
ATOM 2138 C C . GLY A 1 281 ? 13.768 20.152 -4.236 1.00 67.31 281 GLY A C 1
ATOM 2139 O O . GLY A 1 281 ? 13.180 20.027 -3.161 1.00 67.31 281 GLY A O 1
ATOM 2140 N N . THR A 1 282 ? 14.770 21.010 -4.406 1.00 61.66 282 THR A N 1
ATOM 2141 C CA . THR A 1 282 ? 15.303 21.848 -3.322 1.00 61.66 282 THR A CA 1
ATOM 2142 C C . THR A 1 282 ? 14.332 22.949 -2.886 1.00 61.66 282 THR A C 1
ATOM 2144 O O . THR A 1 282 ? 14.377 23.353 -1.726 1.00 61.66 282 THR A O 1
ATOM 2147 N N . GLU A 1 283 ? 13.425 23.391 -3.770 1.00 62.53 283 GLU A N 1
ATOM 2148 C CA . GLU A 1 283 ? 12.512 24.524 -3.517 1.00 62.53 283 GLU A CA 1
ATOM 2149 C C . GLU A 1 283 ? 11.033 24.204 -3.812 1.00 62.53 283 GLU A C 1
ATOM 2151 O O . GLU A 1 283 ? 10.180 24.426 -2.956 1.00 62.53 283 GLU A O 1
ATOM 2156 N N . ASP A 1 284 ? 10.722 23.578 -4.952 1.00 64.00 284 ASP A N 1
ATOM 2157 C CA . ASP A 1 284 ? 9.329 23.379 -5.404 1.00 64.00 284 ASP A CA 1
ATOM 2158 C C . ASP A 1 284 ? 8.739 22.008 -5.059 1.00 64.00 284 ASP A C 1
ATOM 2160 O O . ASP A 1 284 ? 7.703 21.609 -5.597 1.00 64.00 284 ASP A O 1
ATOM 2164 N N . CYS A 1 285 ? 9.436 21.228 -4.232 1.00 67.31 285 CYS A N 1
ATOM 2165 C CA . CYS A 1 285 ? 9.140 19.825 -3.943 1.00 67.31 285 CYS A CA 1
ATOM 2166 C C . CYS A 1 285 ? 9.112 18.881 -5.164 1.00 67.31 285 CYS A C 1
ATOM 2168 O O . CYS A 1 285 ? 9.064 17.670 -4.965 1.00 67.31 285 CYS A O 1
ATOM 2170 N N . LYS A 1 286 ? 9.160 19.382 -6.404 1.00 70.81 286 LYS A N 1
ATOM 2171 C CA . LYS A 1 286 ? 9.174 18.592 -7.640 1.00 70.81 286 LYS A CA 1
ATOM 2172 C C . LYS A 1 286 ? 10.442 17.735 -7.688 1.00 70.81 286 LYS A C 1
ATOM 2174 O O . LYS A 1 286 ? 11.528 18.301 -7.814 1.00 70.81 286 LYS A O 1
ATOM 2179 N N . PRO A 1 287 ? 10.335 16.404 -7.558 1.00 70.94 287 PRO A N 1
ATOM 2180 C CA . PRO A 1 287 ? 11.501 15.543 -7.632 1.00 70.94 287 PRO A CA 1
ATOM 2181 C C . PRO A 1 287 ? 12.045 15.532 -9.062 1.00 70.94 287 PRO A C 1
ATOM 2183 O O . PRO A 1 287 ? 11.282 15.511 -10.030 1.00 70.94 287 PRO A O 1
ATOM 2186 N N . THR A 1 288 ? 13.365 15.491 -9.193 1.00 72.88 288 THR A N 1
ATOM 2187 C CA . THR A 1 288 ? 14.012 15.175 -10.470 1.00 72.88 288 THR A CA 1
ATOM 2188 C C . THR A 1 288 ? 14.285 13.683 -10.512 1.00 72.88 288 THR A C 1
ATOM 2190 O O . THR A 1 288 ? 14.768 13.116 -9.529 1.00 72.88 288 THR A O 1
ATOM 2193 N N . ILE A 1 289 ? 14.008 13.053 -11.652 1.00 72.75 289 ILE A N 1
ATOM 2194 C CA . ILE A 1 289 ? 14.295 11.636 -11.871 1.00 72.75 289 ILE A CA 1
ATOM 2195 C C . ILE A 1 289 ? 15.427 11.520 -12.874 1.00 72.75 289 ILE A C 1
ATOM 2197 O O . ILE A 1 289 ? 15.321 12.017 -13.994 1.00 72.75 289 ILE A O 1
ATOM 2201 N N . ALA A 1 290 ? 16.491 10.837 -12.470 1.00 73.44 290 ALA A N 1
ATOM 2202 C CA . ALA A 1 290 ? 17.484 10.314 -13.389 1.00 73.44 290 ALA A CA 1
ATOM 2203 C C . ALA A 1 290 ? 17.144 8.848 -13.671 1.00 73.44 290 ALA A C 1
ATOM 2205 O O . ALA A 1 290 ? 17.034 8.056 -12.731 1.00 73.44 290 ALA A O 1
ATOM 2206 N N . LEU A 1 291 ? 16.957 8.518 -14.949 1.00 71.38 291 LEU A N 1
ATOM 2207 C CA . LEU A 1 291 ? 16.795 7.148 -15.422 1.00 71.38 291 LEU A CA 1
ATOM 2208 C C . LEU A 1 291 ? 18.044 6.762 -16.210 1.00 71.38 291 LEU A C 1
ATOM 2210 O O . LEU A 1 291 ? 18.420 7.473 -17.142 1.00 71.38 291 LEU A O 1
ATOM 2214 N N . ASP A 1 292 ? 18.675 5.668 -15.806 1.00 68.50 292 ASP A N 1
ATOM 2215 C CA . ASP A 1 292 ? 19.810 5.065 -16.494 1.00 68.50 292 ASP A CA 1
ATOM 2216 C C . ASP A 1 292 ? 19.427 3.659 -16.955 1.00 68.50 292 ASP A C 1
ATOM 2218 O O . ASP A 1 292 ? 18.682 2.954 -16.265 1.00 68.50 292 ASP A O 1
ATOM 2222 N N . TYR A 1 293 ? 19.905 3.275 -18.131 1.00 69.12 293 TYR A N 1
ATOM 2223 C CA . TYR A 1 293 ? 19.540 2.026 -18.780 1.00 69.12 293 TYR A CA 1
ATOM 2224 C C . TYR A 1 293 ? 20.766 1.399 -19.413 1.00 69.12 293 TYR A C 1
ATOM 2226 O O . TYR A 1 293 ? 21.548 2.072 -20.083 1.00 69.12 293 TYR A O 1
ATOM 2234 N N . HIS A 1 294 ? 20.882 0.093 -19.257 1.00 61.41 294 HIS A N 1
ATOM 2235 C CA . HIS A 1 294 ? 21.927 -0.697 -19.885 1.00 61.41 294 HIS A CA 1
ATOM 2236 C C . HIS A 1 294 ? 21.285 -1.985 -20.401 1.00 61.41 294 HIS A C 1
ATOM 2238 O O . HIS A 1 294 ? 20.286 -2.435 -19.839 1.00 61.41 294 HIS A O 1
ATOM 2244 N N . GLY A 1 295 ? 21.808 -2.510 -21.507 1.00 51.94 295 GLY A N 1
ATOM 2245 C CA . GLY A 1 295 ? 21.382 -3.775 -22.103 1.00 51.94 295 GLY A CA 1
ATOM 2246 C C . GLY A 1 295 ? 21.999 -3.987 -23.483 1.00 51.94 295 GLY A C 1
ATOM 2247 O O . GLY A 1 295 ? 22.362 -3.011 -24.144 1.00 51.94 295 GLY A O 1
ATOM 2248 N N . VAL A 1 296 ? 22.162 -5.241 -23.905 1.00 45.47 296 VAL A N 1
ATOM 2249 C CA . VAL A 1 296 ? 22.673 -5.625 -25.236 1.00 45.47 296 VAL A CA 1
ATOM 2250 C C . VAL A 1 296 ? 21.609 -6.471 -25.932 1.00 45.47 296 VAL A C 1
ATOM 2252 O O . VAL A 1 296 ? 21.181 -7.476 -25.386 1.00 45.47 296 VAL A O 1
ATOM 2255 N N . ASP A 1 297 ? 21.188 -6.054 -27.130 1.00 40.75 297 ASP A N 1
ATOM 2256 C CA . ASP A 1 297 ? 20.427 -6.823 -28.128 1.00 40.75 297 ASP A CA 1
ATOM 2257 C C . ASP A 1 297 ? 19.394 -7.827 -27.582 1.00 40.75 297 ASP A C 1
ATOM 2259 O O . ASP A 1 297 ? 19.533 -9.039 -27.725 1.00 40.75 297 ASP A O 1
ATOM 2263 N N . ILE A 1 298 ? 18.268 -7.327 -27.066 1.00 40.84 298 ILE A N 1
ATOM 2264 C CA . ILE A 1 298 ? 17.063 -8.159 -26.945 1.00 40.84 298 ILE A CA 1
ATOM 2265 C C . ILE A 1 298 ? 16.576 -8.457 -28.376 1.00 40.84 298 ILE A C 1
ATOM 2267 O O . ILE A 1 298 ? 16.237 -7.512 -29.103 1.00 40.84 298 ILE A O 1
ATOM 2271 N N . PRO A 1 299 ? 16.493 -9.714 -28.841 1.00 33.38 299 PRO A N 1
ATOM 2272 C CA . PRO A 1 299 ? 15.847 -10.015 -30.108 1.00 33.38 299 PRO A CA 1
ATOM 2273 C C . PRO A 1 299 ? 14.345 -9.811 -29.906 1.00 33.38 299 PRO A C 1
ATOM 2275 O O . PRO A 1 299 ? 13.720 -10.523 -29.124 1.00 33.38 299 PRO A O 1
ATOM 2278 N N . VAL A 1 300 ? 13.735 -8.846 -30.602 1.00 35.62 300 VAL A N 1
ATOM 2279 C CA . VAL A 1 300 ? 12.280 -8.924 -30.790 1.00 35.62 300 VAL A CA 1
ATOM 2280 C C . VAL A 1 300 ? 12.077 -10.123 -31.700 1.00 35.62 300 VAL A C 1
ATOM 2282 O O . VAL A 1 300 ? 12.588 -10.122 -32.821 1.00 35.62 300 VAL A O 1
ATOM 2285 N N . SER A 1 301 ? 11.373 -11.154 -31.243 1.00 31.83 301 SER A N 1
ATOM 2286 C CA . SER A 1 301 ? 10.871 -12.165 -32.163 1.00 31.83 301 SER A CA 1
ATOM 2287 C C . SER A 1 301 ? 9.894 -11.469 -33.110 1.00 31.83 301 SER A C 1
ATOM 2289 O O . SER A 1 301 ? 8.748 -11.171 -32.780 1.00 31.83 301 SER A O 1
ATOM 2291 N N . SER A 1 302 ? 10.378 -11.143 -34.306 1.00 31.42 302 SER A N 1
ATOM 2292 C CA . SER A 1 302 ? 9.538 -10.759 -35.428 1.00 31.42 302 SER A CA 1
ATOM 2293 C C . SER A 1 302 ? 8.762 -11.999 -35.862 1.00 31.42 302 SER A C 1
ATOM 2295 O O . SER A 1 302 ? 9.194 -12.759 -36.726 1.00 31.42 302 SER A O 1
ATOM 2297 N N . GLY A 1 303 ? 7.635 -12.246 -35.203 1.00 29.11 303 GLY A N 1
ATOM 2298 C CA . GLY A 1 303 ? 6.637 -13.183 -35.686 1.00 29.11 303 GLY A CA 1
ATOM 2299 C C . GLY A 1 303 ? 5.953 -12.590 -36.914 1.00 29.11 303 GLY A C 1
ATOM 2300 O O . GLY A 1 303 ? 5.217 -11.616 -36.781 1.00 29.11 303 GLY A O 1
ATOM 2301 N N . GLY A 1 304 ? 6.183 -13.181 -38.090 1.00 25.17 304 GLY A N 1
ATOM 2302 C CA . GLY A 1 304 ? 5.353 -12.954 -39.276 1.00 25.17 304 GLY A CA 1
ATOM 2303 C C . GLY A 1 304 ? 6.111 -12.932 -40.601 1.00 25.17 304 GLY A C 1
ATOM 2304 O O . GLY A 1 304 ? 6.731 -11.932 -40.940 1.00 25.17 304 GLY A O 1
ATOM 2305 N N . ASP A 1 305 ? 5.999 -14.039 -41.333 1.00 34.28 305 ASP A N 1
ATOM 2306 C CA . ASP A 1 305 ? 6.404 -14.292 -42.721 1.00 34.28 305 ASP A CA 1
ATOM 2307 C C . ASP A 1 305 ? 6.281 -13.121 -43.716 1.00 34.28 305 ASP A C 1
ATOM 2309 O O . ASP A 1 305 ? 5.264 -12.435 -43.787 1.00 34.28 305 ASP A O 1
ATOM 2313 N N . SER A 1 306 ? 7.236 -13.059 -44.647 1.00 28.31 306 SER A N 1
ATOM 2314 C CA . SER A 1 306 ? 6.899 -13.178 -46.075 1.00 28.31 306 SER A CA 1
ATOM 2315 C C . SER A 1 306 ? 8.079 -13.763 -46.855 1.00 28.31 306 SER A C 1
ATOM 2317 O O . SER A 1 306 ? 9.108 -13.134 -47.082 1.00 28.31 306 SER A O 1
ATOM 2319 N N . SER A 1 307 ? 7.908 -15.025 -47.236 1.00 37.88 307 SER A N 1
ATOM 2320 C CA . SER A 1 307 ? 8.443 -15.555 -48.483 1.00 37.88 307 SER A CA 1
ATOM 2321 C C . SER A 1 307 ? 7.732 -14.878 -49.670 1.00 37.88 307 SER A C 1
ATOM 2323 O O . SER A 1 307 ? 6.562 -14.510 -49.542 1.00 37.88 307 SER A O 1
ATOM 2325 N N . ASN A 1 308 ? 8.441 -14.803 -50.807 1.00 33.09 308 ASN A N 1
ATOM 2326 C CA . ASN A 1 308 ? 8.066 -14.270 -52.136 1.00 33.09 308 ASN A CA 1
ATOM 2327 C C . ASN A 1 308 ? 8.286 -12.746 -52.275 1.00 33.09 308 ASN A C 1
ATOM 2329 O O . ASN A 1 308 ? 7.725 -11.977 -51.503 1.00 33.09 308 ASN A O 1
ATOM 2333 N N . ASP A 1 309 ? 9.099 -12.219 -53.195 1.00 35.41 309 ASP A N 1
ATOM 2334 C CA . ASP A 1 309 ? 9.606 -12.698 -54.496 1.00 35.41 309 ASP A CA 1
ATOM 2335 C C . ASP A 1 309 ? 11.113 -12.429 -54.679 1.00 35.41 309 ASP A C 1
ATOM 2337 O O . ASP A 1 309 ? 11.607 -11.402 -54.154 1.00 35.41 309 ASP A O 1
#

Organism: NCBI:txid742725

pLDDT: mean 76.43, std 18.25, range [25.17, 98.06]